Protein AF-T0ZJ11-F1 (afdb_monomer)

Mean predicted aligned error: 4.14 Å

Radius of gyration: 16.87 Å; Cα contacts (8 Å, |Δi|>4): 390; chains: 1; bounding box: 46×28×50 Å

pLDDT: mean 92.62, std 7.95, range [49.75, 98.81]

Sequence (182 aa):
GAGNIALLRAVPGVVAASFGDVPFEGVSQYPLFSDPGMHTRIADPYVFMGTQGYVQTLGIRVIAGHAPHPDEIPDESTIGPTTILPALMTQALAERLYPHETALGRVLYSGGEGGFSMRIIGIVDHLRGAITGRGSDDDSILIQYRVGAQNLGGLFLIRSQPGQLQRVLPLAAKALQKANPG

Foldseek 3Di:
DVVLQVLLCPFPQFPGKKDWDDAAPDQAWFFKAQDPVRPDGDDTAREIEIEPRVCVLVVWAWPDFDDDDPVLAAAPVPDDAPDAFEKEWEPLQQCSRCVPDGLAQGWMWTDDDSIHIYGHRTYTHFDANHDPPDSSRGGYMYTYHHYDPDDDDDDMTTDGHPPCCVVRVVSSVVSSCVVDPD

Organism: NCBI:txid410659

Nearest PDB structures (foldseek):
  3ftj-assembly1_A  TM=6.946E-01  e=2.388E-07  Aggregatibacter actinomycetemcomitans
  7tcg-assembly1_A  TM=3.461E-01  e=1.295E-03  Bacillus subtilis subsp. subtilis str. 168
  3exu-assembly1_A  TM=1.929E-01  e=9.608E+00  Bacillus subtilis
  2dcz-assembly1_A  TM=1.450E-01  e=6.593E+00  Bacillus subtilis

Solvent-accessible surface area (backbone atoms only — not comparable to full-atom values): 9915 Å² total; per-residue (Å²): 44,39,58,57,34,53,54,42,38,68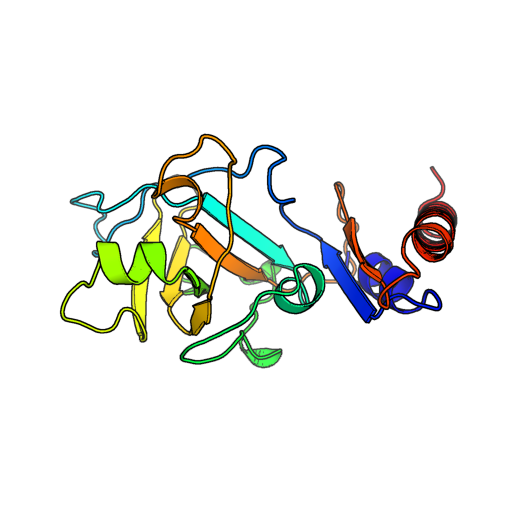,34,81,53,37,77,26,24,19,40,46,68,50,78,62,72,74,53,52,64,44,55,29,16,76,44,94,81,56,84,56,77,75,47,65,32,24,53,40,51,23,23,59,52,31,56,64,27,72,62,56,50,70,77,41,78,46,76,83,50,80,87,61,38,48,45,57,93,68,64,48,76,85,39,67,40,52,24,34,32,13,43,64,38,36,46,72,77,27,78,89,54,77,50,66,72,42,60,36,30,34,73,65,95,87,31,45,32,30,31,25,47,16,32,24,65,70,49,50,38,51,88,82,85,52,80,69,25,30,22,23,35,43,37,54,30,29,62,56,78,56,84,65,88,81,61,72,48,70,21,51,44,90,93,36,49,86,69,31,51,62,52,38,52,51,52,53,45,71,77,54,67,127

Secondary structure (DSSP, 8-state):
-HHHHHHHHTSTTEEEEEEB--TTS-PPB--EESSTT--SEEE--EEEEEETTHHHHHT--EEEE-PPPTTTS-BGGG--TT-EEEEEEEHHHHHHH-TTS--TT-EEEE-STT-EEEEEEEEES---S--SS-GGGG-EEEEEEB--SS---S-EEEEESTT-HHHHHHHHHHHHHHHS--

Structure (mmCIF, N/CA/C/O backbone):
data_AF-T0ZJ11-F1
#
_entry.id   AF-T0ZJ11-F1
#
loop_
_atom_site.group_PDB
_atom_site.id
_atom_site.type_symbol
_atom_site.label_atom_id
_atom_site.label_alt_id
_atom_site.label_comp_id
_atom_site.label_asym_id
_atom_site.label_entity_id
_atom_site.label_seq_id
_atom_site.pdbx_PDB_ins_code
_atom_site.Cartn_x
_atom_site.Cartn_y
_atom_site.Cartn_z
_atom_site.occupancy
_atom_site.B_iso_or_equiv
_atom_site.auth_seq_id
_atom_site.auth_comp_id
_atom_site.auth_asym_id
_atom_site.auth_atom_id
_atom_site.pdbx_PDB_model_num
ATOM 1 N N . GLY A 1 1 ? 0.914 3.243 17.697 1.00 79.25 1 GLY A N 1
ATOM 2 C CA . GLY A 1 1 ? 1.333 2.249 16.693 1.00 79.25 1 GLY A CA 1
ATOM 3 C C . GLY A 1 1 ? 0.405 1.074 16.688 1.00 79.25 1 GLY A C 1
ATOM 4 O O . GLY A 1 1 ? -0.804 1.287 16.645 1.00 79.25 1 GLY A O 1
ATOM 5 N N . ALA A 1 2 ? 0.945 -0.143 16.779 1.00 84.12 2 ALA A N 1
ATOM 6 C CA . ALA A 1 2 ? 0.175 -1.388 16.745 1.00 84.12 2 ALA A CA 1
ATOM 7 C C . ALA A 1 2 ? -0.954 -1.428 17.783 1.00 84.12 2 ALA A C 1
ATOM 9 O O . ALA A 1 2 ? -2.034 -1.918 17.469 1.00 84.12 2 ALA A O 1
ATOM 10 N N . GLY A 1 3 ? -0.747 -0.845 18.972 1.00 88.88 3 GLY A N 1
ATOM 11 C CA . GLY A 1 3 ? -1.784 -0.726 20.003 1.00 88.88 3 GLY A CA 1
ATOM 12 C C . GLY A 1 3 ? -3.022 0.050 19.535 1.00 88.88 3 GLY A C 1
ATOM 13 O O . GLY A 1 3 ? -4.136 -0.447 19.663 1.00 88.88 3 GLY A O 1
ATOM 14 N N . ASN A 1 4 ? -2.838 1.217 18.904 1.00 91.25 4 ASN A N 1
ATOM 15 C CA . ASN A 1 4 ? -3.943 2.015 18.350 1.00 91.25 4 ASN A CA 1
ATOM 16 C C . ASN A 1 4 ? -4.644 1.291 17.191 1.00 91.25 4 ASN A C 1
ATOM 18 O O . ASN A 1 4 ? -5.868 1.318 17.102 1.00 91.25 4 ASN A O 1
ATOM 22 N N . ILE A 1 5 ? -3.893 0.589 16.336 1.00 93.81 5 ILE A N 1
ATOM 23 C CA . ILE A 1 5 ? -4.473 -0.221 15.253 1.00 93.81 5 ILE A CA 1
ATOM 24 C C . ILE A 1 5 ? -5.332 -1.354 15.831 1.00 93.81 5 ILE A C 1
ATOM 26 O O . ILE A 1 5 ? -6.462 -1.555 15.388 1.00 93.81 5 ILE A O 1
ATOM 30 N N . ALA A 1 6 ? -4.823 -2.079 16.829 1.00 93.19 6 ALA A N 1
ATOM 31 C CA . ALA A 1 6 ? -5.554 -3.155 17.492 1.00 93.19 6 ALA A CA 1
ATOM 32 C C . ALA A 1 6 ? -6.811 -2.632 18.204 1.00 93.19 6 ALA A C 1
ATOM 34 O O . ALA A 1 6 ? -7.886 -3.214 18.069 1.00 93.19 6 ALA A O 1
ATOM 35 N N . LEU A 1 7 ? -6.696 -1.494 18.891 1.00 94.19 7 LEU A N 1
ATOM 36 C CA . LEU A 1 7 ? -7.811 -0.818 19.545 1.00 94.19 7 LEU A CA 1
ATOM 37 C C . LEU A 1 7 ? -8.915 -0.444 18.552 1.00 94.19 7 LEU A C 1
ATOM 39 O O . LEU A 1 7 ? -10.083 -0.726 18.803 1.00 94.19 7 LEU A O 1
ATOM 43 N N . LEU A 1 8 ? -8.553 0.158 17.418 1.00 95.31 8 LEU A N 1
ATOM 44 C CA . LEU A 1 8 ? -9.503 0.515 16.365 1.00 95.31 8 LEU A CA 1
ATOM 45 C C . LEU A 1 8 ? -10.209 -0.715 15.797 1.00 95.31 8 LEU A C 1
ATOM 47 O O . LEU A 1 8 ? -11.423 -0.689 15.614 1.00 95.31 8 LEU A O 1
ATOM 51 N N . ARG A 1 9 ? -9.476 -1.809 15.561 1.00 95.62 9 ARG A N 1
ATOM 52 C CA . ARG A 1 9 ? -10.063 -3.074 15.089 1.00 95.62 9 ARG A CA 1
ATOM 53 C C . ARG A 1 9 ? -11.044 -3.685 16.089 1.00 95.62 9 ARG A C 1
ATOM 55 O O . ARG A 1 9 ? -11.965 -4.371 15.666 1.00 95.62 9 ARG A O 1
ATOM 62 N N . ALA A 1 10 ? -10.873 -3.433 17.386 1.00 96.50 10 ALA A N 1
ATOM 63 C CA . ALA A 1 10 ? -11.778 -3.925 18.423 1.00 96.50 10 ALA A CA 1
ATOM 64 C C . ALA A 1 10 ? -13.111 -3.150 18.501 1.00 96.50 10 ALA A C 1
ATOM 66 O O . ALA A 1 10 ? -14.021 -3.563 19.221 1.00 96.50 10 ALA A O 1
ATOM 67 N N . VAL A 1 11 ? -13.258 -2.030 17.783 1.00 97.25 11 VAL A N 1
ATOM 68 C CA . VAL A 1 11 ? -14.490 -1.228 17.791 1.00 97.25 11 VAL A CA 1
ATOM 69 C C . VAL A 1 11 ? -15.605 -1.957 17.022 1.00 97.25 11 VAL A C 1
ATOM 71 O O . VAL A 1 11 ? -15.424 -2.283 15.846 1.00 97.25 11 VAL A O 1
ATOM 74 N N . PRO A 1 12 ? -16.799 -2.168 17.617 1.00 96.94 12 PRO A N 1
ATOM 75 C CA . PRO A 1 12 ? -17.887 -2.891 16.962 1.00 96.94 12 PRO A CA 1
ATOM 76 C C . PRO A 1 12 ? -18.321 -2.270 15.630 1.00 96.94 12 PRO A C 1
ATOM 78 O O . PRO A 1 12 ? -18.869 -1.164 15.587 1.00 96.94 12 PRO A O 1
ATOM 81 N N . GLY A 1 13 ? -18.152 -3.029 14.548 1.00 96.44 13 GLY A N 1
ATOM 82 C CA . GLY A 1 13 ? -18.474 -2.614 13.182 1.00 96.44 13 GLY A CA 1
ATOM 83 C C . GLY A 1 13 ? -17.265 -2.153 12.366 1.00 96.44 13 GLY A C 1
ATOM 84 O O . GLY A 1 13 ? -17.434 -1.896 11.177 1.00 96.44 13 GLY A O 1
ATOM 85 N N . VAL A 1 14 ? -16.063 -2.085 12.951 1.00 97.81 14 VAL A N 1
ATOM 86 C CA . VAL A 1 14 ? -14.802 -2.003 12.197 1.00 97.81 14 VAL A CA 1
ATOM 87 C C . VAL A 1 14 ? -14.439 -3.399 11.690 1.00 97.81 14 VAL A C 1
ATOM 89 O O . VAL A 1 14 ? -14.455 -4.361 12.450 1.00 97.81 14 VAL A O 1
ATOM 92 N N . VAL A 1 15 ? -14.118 -3.516 10.401 1.00 97.31 15 VAL A N 1
ATOM 93 C CA . VAL A 1 15 ? -13.649 -4.773 9.785 1.00 97.31 15 VAL A CA 1
ATOM 94 C C . VAL A 1 15 ? -12.145 -4.774 9.528 1.00 97.31 15 VAL A C 1
ATOM 96 O O . VAL A 1 15 ? -11.537 -5.837 9.474 1.00 97.31 15 VAL A O 1
ATOM 99 N N . ALA A 1 16 ? -11.539 -3.596 9.375 1.00 97.31 16 ALA A N 1
ATOM 100 C CA . ALA A 1 16 ? -10.099 -3.437 9.229 1.00 97.31 16 ALA A CA 1
ATOM 101 C C . ALA A 1 16 ? -9.672 -2.047 9.705 1.00 97.31 16 ALA A C 1
ATOM 103 O O . ALA A 1 16 ? -10.444 -1.091 9.622 1.00 97.31 16 ALA A O 1
ATOM 104 N N . ALA A 1 17 ? -8.440 -1.943 10.193 1.00 96.75 17 ALA A N 1
ATOM 105 C CA . ALA A 1 17 ? -7.817 -0.666 10.509 1.00 96.75 17 ALA A CA 1
ATOM 106 C C . ALA A 1 17 ? -6.317 -0.730 10.242 1.00 96.75 17 ALA A C 1
ATOM 108 O O . ALA A 1 17 ? -5.703 -1.799 10.362 1.00 96.75 17 ALA A O 1
ATOM 109 N N . SER A 1 18 ? -5.743 0.419 9.915 1.00 95.94 18 SER A N 1
ATOM 110 C CA . SER A 1 18 ? -4.327 0.600 9.603 1.00 95.94 18 SER A CA 1
ATOM 111 C C . SER A 1 18 ? -3.925 2.060 9.803 1.00 95.94 18 SER A C 1
ATOM 113 O O . SER A 1 18 ? -4.756 2.928 10.051 1.00 95.94 18 SER A O 1
ATOM 115 N N . PHE A 1 19 ? -2.637 2.323 9.674 1.00 94.50 19 PHE A N 1
ATOM 116 C CA . PHE A 1 19 ? -2.040 3.651 9.589 1.00 94.50 19 PHE A CA 1
ATOM 117 C C . PHE A 1 19 ? -1.367 3.760 8.218 1.00 94.50 19 PHE A C 1
ATOM 119 O O . PHE A 1 19 ? -0.877 2.741 7.736 1.00 94.50 19 PHE A O 1
ATOM 126 N N . GLY A 1 20 ? -1.357 4.926 7.584 1.00 93.12 20 GLY A N 1
ATOM 127 C CA . GLY A 1 20 ? -0.711 5.102 6.282 1.00 93.12 20 GLY A CA 1
ATOM 128 C C . GLY A 1 20 ? -1.279 6.266 5.491 1.00 93.12 20 GLY A C 1
ATOM 129 O O . GLY A 1 20 ? -2.100 7.029 6.003 1.00 93.12 20 GLY A O 1
ATOM 130 N N . ASP A 1 21 ? -0.860 6.360 4.235 1.00 93.75 21 ASP A N 1
ATOM 131 C CA . ASP A 1 21 ? -1.321 7.401 3.325 1.00 93.75 21 ASP A CA 1
ATOM 132 C C . ASP A 1 21 ? -2.840 7.331 3.114 1.00 93.75 21 ASP A C 1
ATOM 134 O O . ASP A 1 21 ? -3.463 6.262 3.149 1.00 93.75 21 ASP A O 1
ATOM 138 N N . VAL A 1 22 ? -3.470 8.481 2.896 1.00 92.44 22 VAL A N 1
ATOM 139 C CA . VAL A 1 22 ? -4.906 8.560 2.617 1.00 92.44 22 VAL A CA 1
ATOM 140 C C . VAL A 1 22 ? -5.083 8.922 1.142 1.00 92.44 22 VAL A C 1
ATOM 142 O O . VAL A 1 22 ? -4.520 9.925 0.698 1.00 92.44 22 VAL A O 1
ATOM 145 N N . PRO A 1 23 ? -5.841 8.132 0.354 1.00 91.69 23 PRO A N 1
ATOM 146 C CA . PRO A 1 23 ? -6.132 8.486 -1.030 1.00 91.69 23 PRO A CA 1
ATOM 147 C C . PRO A 1 23 ? -6.664 9.916 -1.144 1.00 91.69 23 PRO A C 1
ATOM 149 O O . PRO A 1 23 ? -7.552 10.306 -0.388 1.00 91.69 23 PRO A O 1
ATOM 152 N N . PHE A 1 24 ? -6.126 10.667 -2.108 1.00 91.31 24 PHE A N 1
ATOM 153 C CA . PHE A 1 24 ? -6.487 12.058 -2.414 1.00 91.31 24 PHE A CA 1
ATOM 154 C C . PHE A 1 24 ? -6.061 13.123 -1.386 1.00 91.31 24 PHE A C 1
ATOM 156 O O . PHE A 1 24 ? -6.280 14.304 -1.634 1.00 91.31 24 PHE A O 1
ATOM 163 N N . GLU A 1 25 ? -5.378 12.751 -0.300 1.00 89.12 25 GLU A N 1
ATOM 164 C CA . GLU A 1 25 ? -4.822 13.674 0.710 1.00 89.12 25 GLU A CA 1
ATOM 165 C C . GLU A 1 25 ? -3.323 13.945 0.465 1.00 89.12 25 GLU A C 1
ATOM 167 O O . GLU A 1 25 ? -2.503 13.926 1.379 1.00 89.12 25 GLU A O 1
ATOM 172 N N . GLY A 1 26 ? -2.939 14.166 -0.798 1.00 83.50 26 GLY A N 1
ATOM 173 C CA . GLY A 1 26 ? -1.568 14.560 -1.151 1.00 83.50 26 GLY A CA 1
ATOM 174 C C . GLY A 1 26 ? -0.529 13.434 -1.117 1.00 83.50 26 GLY A C 1
ATOM 175 O O . GLY A 1 26 ? 0.602 13.666 -0.699 1.00 83.50 26 GLY A O 1
ATOM 176 N N . VAL A 1 27 ? -0.892 12.228 -1.572 1.00 90.12 27 VAL A N 1
ATOM 177 C CA . VAL A 1 27 ? 0.045 11.098 -1.721 1.00 90.12 27 VAL A CA 1
ATOM 178 C C . VAL A 1 27 ? 1.211 11.485 -2.634 1.00 90.12 27 VAL A C 1
ATOM 180 O O . VAL A 1 27 ? 1.008 12.018 -3.727 1.00 90.12 27 VAL A O 1
ATOM 183 N N . SER A 1 28 ? 2.434 11.200 -2.191 1.00 90.56 28 SER A N 1
ATOM 184 C CA . SER A 1 28 ? 3.653 11.551 -2.918 1.00 90.56 28 SER A CA 1
ATOM 185 C C . SER A 1 28 ? 3.879 10.657 -4.136 1.00 90.56 28 SER A C 1
ATOM 187 O O . SER A 1 28 ? 3.652 9.445 -4.102 1.00 90.56 28 SER A O 1
ATOM 189 N N . GLN A 1 29 ? 4.389 11.261 -5.208 1.00 93.06 29 GLN A N 1
ATOM 190 C CA . GLN A 1 29 ? 4.929 10.533 -6.352 1.00 93.06 29 GLN A CA 1
ATOM 191 C C . GLN A 1 29 ? 6.431 10.332 -6.175 1.00 93.06 29 GLN A C 1
ATOM 193 O O . GLN A 1 29 ? 7.126 11.239 -5.713 1.00 93.06 29 GLN A O 1
ATOM 198 N N . TYR A 1 30 ? 6.933 9.170 -6.585 1.00 92.25 30 TYR A N 1
ATOM 199 C CA . TYR A 1 30 ? 8.358 8.859 -6.510 1.00 92.25 30 TYR A CA 1
ATOM 200 C C . TYR A 1 30 ? 8.908 8.400 -7.862 1.00 92.25 30 TYR A C 1
ATOM 202 O O . TYR A 1 30 ? 8.223 7.654 -8.562 1.00 92.25 30 TYR A O 1
ATOM 210 N N . PRO A 1 31 ? 10.145 8.792 -8.227 1.00 93.81 31 PRO A N 1
ATOM 211 C CA . PRO A 1 31 ? 10.792 8.296 -9.434 1.00 93.81 31 PRO A CA 1
ATOM 212 C C . PRO A 1 31 ? 10.991 6.783 -9.353 1.00 93.81 31 PRO A C 1
ATOM 214 O O . PRO A 1 31 ? 11.618 6.287 -8.420 1.00 93.81 31 PRO A O 1
ATOM 217 N N . LEU A 1 32 ? 10.509 6.063 -10.360 1.00 95.19 32 LEU A N 1
ATOM 218 C CA . LEU A 1 32 ? 10.661 4.617 -10.475 1.00 95.19 32 LEU A CA 1
ATOM 219 C C . LEU A 1 32 ? 11.738 4.270 -11.505 1.00 95.19 32 LEU A C 1
ATOM 221 O O . LEU A 1 32 ? 11.810 4.898 -12.563 1.00 95.19 32 LEU A O 1
ATOM 225 N N . PHE A 1 33 ? 12.526 3.237 -11.224 1.00 95.88 33 PHE A N 1
ATOM 226 C CA . PHE A 1 33 ? 13.608 2.733 -12.070 1.00 95.88 33 PHE A CA 1
ATOM 227 C C . PHE A 1 33 ? 13.537 1.206 -12.180 1.00 95.88 33 PHE A C 1
ATOM 229 O O . PHE A 1 33 ? 13.113 0.525 -11.244 1.00 95.88 33 PHE A O 1
ATOM 236 N N . SER A 1 34 ? 13.974 0.666 -13.321 1.00 94.88 34 SER A N 1
ATOM 237 C CA . SER A 1 34 ? 14.062 -0.788 -13.558 1.00 94.88 34 SER A CA 1
ATOM 238 C C . SER A 1 34 ? 15.433 -1.377 -13.223 1.00 94.88 34 SER A C 1
ATOM 240 O O . SER A 1 34 ? 15.594 -2.596 -13.204 1.00 94.88 34 SER A O 1
ATOM 242 N N . ASP A 1 35 ? 16.416 -0.521 -12.948 1.00 92.56 35 ASP A N 1
ATOM 243 C CA . ASP A 1 35 ? 17.792 -0.906 -12.686 1.00 92.56 35 ASP A CA 1
ATOM 244 C C . ASP A 1 35 ? 18.281 -0.319 -11.346 1.00 92.56 35 ASP A C 1
ATOM 246 O O . ASP A 1 35 ? 17.897 0.798 -10.984 1.00 92.56 35 ASP A O 1
ATOM 250 N N . PRO A 1 36 ? 19.138 -1.042 -10.602 1.00 89.81 36 PRO A N 1
ATOM 251 C CA . PRO A 1 36 ? 19.608 -0.604 -9.287 1.00 89.81 36 PRO A CA 1
ATOM 252 C C . PRO A 1 36 ? 20.529 0.619 -9.347 1.00 89.81 36 PRO A C 1
ATOM 254 O O . PRO A 1 36 ? 20.692 1.302 -8.3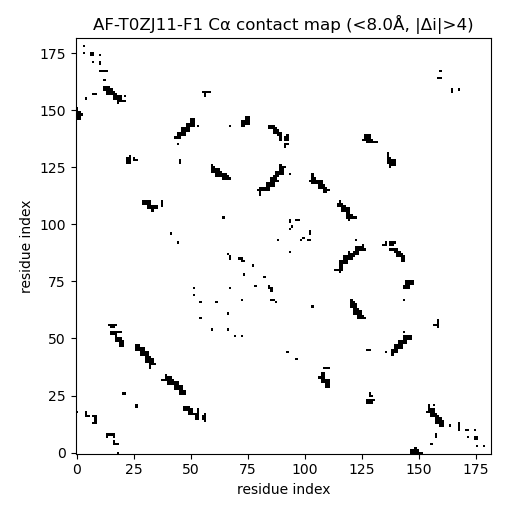40 1.00 89.81 36 PRO A O 1
ATOM 257 N N . GLY A 1 37 ? 21.142 0.895 -10.502 1.00 89.00 37 GLY A N 1
ATOM 258 C CA . GLY A 1 37 ? 21.935 2.104 -10.718 1.00 89.00 37 GLY A CA 1
ATOM 259 C C . GLY A 1 37 ? 21.079 3.346 -10.970 1.00 89.00 37 GLY A C 1
ATOM 260 O O . GLY A 1 37 ? 21.622 4.445 -11.023 1.00 89.00 37 GLY A O 1
ATOM 261 N N . MET A 1 38 ? 19.755 3.178 -11.090 1.00 90.88 38 MET A N 1
ATOM 262 C CA . MET A 1 38 ? 18.777 4.241 -11.301 1.00 90.88 38 MET A CA 1
ATOM 263 C C . MET A 1 38 ? 19.132 5.131 -12.499 1.00 90.88 38 MET A C 1
ATOM 265 O O . MET A 1 38 ? 19.001 6.355 -12.453 1.00 90.88 38 MET A O 1
ATOM 269 N N . HIS A 1 39 ? 19.600 4.519 -13.589 1.00 89.38 39 HIS A N 1
ATOM 270 C CA . HIS A 1 39 ? 20.134 5.257 -14.734 1.00 89.38 39 HIS A CA 1
ATOM 271 C C . HIS A 1 39 ? 19.037 5.972 -15.523 1.00 89.38 39 HIS A C 1
ATOM 273 O O . HIS A 1 39 ? 19.252 7.060 -16.054 1.00 89.38 39 HIS A O 1
ATOM 279 N N . THR A 1 40 ? 17.864 5.349 -15.663 1.00 92.38 40 THR A N 1
ATOM 280 C CA . THR A 1 40 ? 16.750 5.901 -16.446 1.00 92.38 40 THR A CA 1
ATOM 281 C C . THR A 1 40 ? 15.436 5.748 -15.698 1.00 92.38 40 THR A C 1
ATOM 283 O O . THR A 1 40 ? 14.975 4.638 -15.433 1.00 92.38 40 THR A O 1
ATOM 286 N N . ARG A 1 41 ? 14.821 6.890 -15.373 1.00 94.75 41 ARG A N 1
ATOM 287 C CA . ARG A 1 41 ? 13.486 6.959 -14.771 1.00 94.75 41 ARG A CA 1
ATOM 288 C C . ARG A 1 41 ? 12.457 6.402 -15.755 1.00 94.75 41 ARG A C 1
ATOM 290 O O . ARG A 1 41 ? 12.408 6.852 -16.898 1.00 94.75 41 ARG A O 1
ATOM 297 N N . ILE A 1 42 ? 11.630 5.460 -15.306 1.00 95.62 42 ILE A N 1
ATOM 298 C CA . ILE A 1 42 ? 10.602 4.803 -16.130 1.00 95.62 42 ILE A CA 1
ATOM 299 C C . ILE A 1 42 ? 9.181 5.301 -15.831 1.00 95.62 42 ILE A C 1
ATOM 301 O O . ILE A 1 42 ? 8.317 5.224 -16.700 1.00 95.62 42 ILE A O 1
ATOM 305 N N . ALA A 1 43 ? 8.923 5.815 -14.623 1.00 95.69 43 ALA A N 1
ATOM 306 C CA . ALA A 1 43 ? 7.620 6.350 -14.224 1.00 95.69 43 ALA A CA 1
ATOM 307 C C . ALA A 1 43 ? 7.705 7.211 -12.955 1.00 95.69 43 ALA A C 1
ATOM 309 O O . ALA A 1 43 ? 8.739 7.252 -12.289 1.00 95.69 43 ALA A O 1
ATOM 310 N N . ASP A 1 44 ? 6.571 7.839 -12.631 1.00 95.12 44 ASP A N 1
ATOM 311 C CA . ASP A 1 44 ? 6.318 8.621 -11.419 1.00 95.12 44 ASP A CA 1
ATOM 312 C C . ASP A 1 44 ? 5.019 8.206 -10.733 1.00 95.12 44 ASP A C 1
ATOM 314 O O . ASP A 1 44 ? 4.061 8.984 -10.686 1.00 95.12 44 ASP A O 1
ATOM 318 N N . PRO A 1 45 ? 4.920 6.955 -10.260 1.00 96.12 45 PRO A N 1
ATOM 319 C CA . PRO A 1 45 ? 3.712 6.504 -9.601 1.00 96.12 45 PRO A CA 1
ATOM 320 C C . PRO A 1 45 ? 3.518 7.193 -8.253 1.00 96.12 45 PRO A C 1
ATOM 322 O O . PRO A 1 45 ? 4.481 7.539 -7.564 1.00 96.12 45 PRO A O 1
ATOM 325 N N . TYR A 1 46 ? 2.260 7.303 -7.844 1.00 96.69 46 TYR A N 1
ATOM 326 C CA . TYR A 1 46 ? 1.914 7.522 -6.447 1.00 96.69 46 TYR A CA 1
ATOM 327 C C . TYR A 1 46 ? 2.349 6.305 -5.633 1.00 96.69 46 TYR A C 1
ATOM 329 O O . TYR A 1 46 ? 2.020 5.170 -5.984 1.00 96.69 46 TYR A O 1
ATOM 337 N N . VAL A 1 47 ? 3.082 6.518 -4.545 1.00 95.50 47 VAL A N 1
ATOM 338 C CA . VAL A 1 47 ? 3.470 5.422 -3.652 1.00 95.50 47 VAL A CA 1
ATOM 339 C C . VAL A 1 47 ? 2.691 5.544 -2.359 1.00 95.50 47 VAL A C 1
ATOM 341 O O . VAL A 1 47 ? 2.860 6.497 -1.610 1.00 95.50 47 VAL A O 1
ATOM 344 N N . PHE A 1 48 ? 1.843 4.553 -2.117 1.00 96.00 48 PHE A N 1
ATOM 345 C CA . PHE A 1 48 ? 1.054 4.410 -0.909 1.00 96.00 48 PHE A CA 1
ATOM 346 C C . PHE A 1 48 ? 1.795 3.517 0.074 1.00 96.00 48 PHE A C 1
ATOM 348 O O . PHE A 1 48 ? 1.985 2.323 -0.170 1.00 96.00 48 PHE A O 1
ATOM 355 N N . MET A 1 49 ? 2.170 4.078 1.212 1.00 94.38 49 MET A N 1
ATOM 356 C CA . MET A 1 49 ? 2.777 3.355 2.314 1.00 94.38 49 MET A CA 1
ATOM 357 C C . MET A 1 49 ? 1.775 3.242 3.455 1.00 94.38 49 MET A C 1
ATOM 359 O O . MET A 1 49 ? 1.173 4.217 3.905 1.00 94.38 49 MET A O 1
ATOM 363 N N . GLY A 1 50 ? 1.597 2.027 3.960 1.00 94.75 50 GLY A N 1
ATOM 364 C CA . GLY A 1 50 ? 0.754 1.815 5.125 1.00 94.75 50 GLY A CA 1
ATOM 365 C C . GLY A 1 50 ? 1.131 0.586 5.922 1.00 94.75 50 GLY A C 1
ATOM 366 O O . GLY A 1 50 ? 1.986 -0.210 5.549 1.00 94.75 50 GLY A O 1
ATOM 367 N N . THR A 1 51 ? 0.496 0.432 7.071 1.00 95.25 51 THR A N 1
ATOM 368 C CA . THR A 1 51 ? 0.862 -0.607 8.023 1.00 95.25 51 THR A CA 1
ATOM 369 C C . THR A 1 51 ? 0.185 -1.945 7.722 1.00 95.25 51 THR A C 1
ATOM 371 O O . THR A 1 51 ? -0.547 -2.118 6.740 1.00 95.25 51 THR A O 1
ATOM 374 N N . GLN A 1 52 ? 0.396 -2.942 8.579 1.00 92.75 52 GLN A N 1
ATOM 375 C CA . GLN A 1 52 ? -0.312 -4.214 8.502 1.00 92.75 52 GLN A CA 1
ATOM 376 C C . GLN A 1 52 ? -1.839 -4.016 8.393 1.00 92.75 52 GLN A C 1
ATOM 378 O O . GLN A 1 52 ? -2.450 -3.289 9.174 1.00 92.75 52 GLN A O 1
ATOM 383 N N . GLY A 1 53 ? -2.476 -4.707 7.443 1.00 94.38 53 GLY A N 1
ATOM 384 C CA . GLY A 1 53 ? -3.915 -4.610 7.151 1.00 94.38 53 GLY A CA 1
ATOM 385 C C . GLY A 1 53 ? -4.343 -3.462 6.226 1.00 94.38 53 GLY A C 1
ATOM 386 O O . GLY A 1 53 ? -5.531 -3.350 5.942 1.00 94.38 53 GLY A O 1
ATOM 387 N N . TYR A 1 54 ? -3.419 -2.642 5.721 1.00 97.44 54 TYR A N 1
ATOM 388 C CA . TYR A 1 54 ? -3.733 -1.479 4.882 1.00 97.44 54 TYR A CA 1
ATOM 389 C C . TYR A 1 54 ? -4.477 -1.817 3.581 1.00 97.44 54 TYR A C 1
ATOM 391 O O . TYR A 1 54 ? -5.476 -1.169 3.274 1.00 97.44 54 TYR A O 1
ATOM 399 N N . VAL A 1 55 ? -4.095 -2.897 2.888 1.00 97.56 55 VAL A N 1
ATOM 400 C CA . VAL A 1 55 ? -4.821 -3.428 1.711 1.00 97.56 55 VAL A CA 1
ATOM 401 C C . VAL A 1 55 ? -6.299 -3.677 2.029 1.00 97.56 55 VAL A C 1
ATOM 403 O O . VAL A 1 55 ? -7.183 -3.241 1.291 1.00 97.56 55 VAL A O 1
ATOM 406 N N . GLN A 1 56 ? -6.590 -4.312 3.168 1.00 97.06 56 GLN A N 1
ATOM 407 C CA . GLN A 1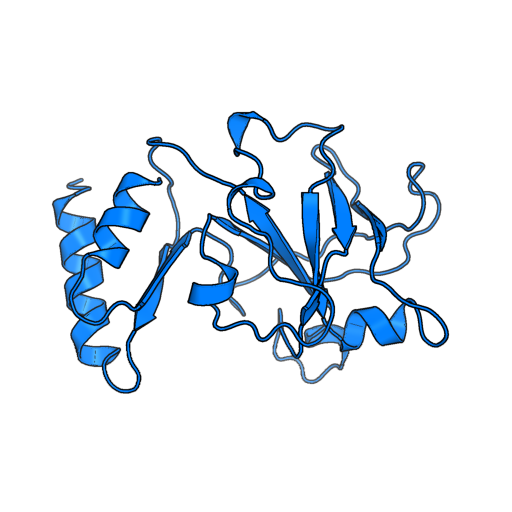 56 ? -7.961 -4.584 3.604 1.00 97.06 56 GLN A CA 1
ATOM 408 C C . GLN A 1 56 ? -8.686 -3.302 4.034 1.00 97.06 56 GLN A C 1
ATOM 410 O O . GLN A 1 56 ? -9.863 -3.125 3.722 1.00 97.06 56 GLN A O 1
ATOM 415 N N . THR A 1 57 ? -8.000 -2.383 4.717 1.00 97.31 57 THR A N 1
ATOM 416 C CA . THR A 1 57 ? -8.577 -1.096 5.125 1.00 97.31 57 THR A CA 1
ATOM 417 C C . THR A 1 57 ? -8.977 -0.256 3.915 1.00 97.31 57 THR A C 1
ATOM 419 O O . THR A 1 57 ? -10.093 0.259 3.878 1.00 97.31 57 THR A O 1
ATOM 422 N N . LEU A 1 58 ? -8.144 -0.194 2.877 1.00 96.75 58 LEU A N 1
ATOM 423 C CA . LEU A 1 58 ? -8.452 0.497 1.622 1.00 96.75 58 LEU A CA 1
ATOM 424 C C . LEU A 1 58 ? -9.393 -0.292 0.699 1.00 96.75 58 LEU A C 1
ATOM 426 O O . LEU A 1 58 ? -10.022 0.297 -0.175 1.00 96.75 58 LEU A O 1
ATOM 430 N N . GLY A 1 59 ? -9.621 -1.582 0.968 1.00 96.31 59 GLY A N 1
ATOM 431 C CA . GLY A 1 59 ? -10.543 -2.410 0.180 1.00 96.31 59 GLY A CA 1
ATOM 432 C C . GLY A 1 59 ? -9.991 -2.702 -1.207 1.00 96.31 59 GLY A C 1
ATOM 433 O O . GLY A 1 59 ? -10.746 -2.784 -2.171 1.00 96.31 59 GLY A O 1
ATOM 434 N N . ILE A 1 60 ? -8.669 -2.809 -1.287 1.00 97.19 60 ILE A N 1
ATOM 435 C CA . ILE A 1 60 ? -7.938 -3.042 -2.520 1.00 97.19 60 ILE A CA 1
ATOM 436 C C . ILE A 1 60 ? -8.238 -4.451 -3.020 1.00 97.19 60 ILE A C 1
ATOM 438 O O . ILE A 1 60 ? -8.158 -5.431 -2.275 1.00 97.19 60 ILE A O 1
ATOM 442 N N . ARG A 1 61 ? -8.570 -4.544 -4.306 1.00 98.25 61 ARG A N 1
ATOM 443 C CA . ARG A 1 61 ? -8.845 -5.799 -4.997 1.00 98.25 61 ARG A CA 1
ATOM 444 C C . ARG A 1 61 ? -7.607 -6.226 -5.776 1.00 98.25 61 ARG A C 1
ATOM 446 O O . ARG A 1 61 ? -7.251 -5.587 -6.761 1.00 98.25 61 ARG A O 1
ATOM 453 N N . VAL A 1 62 ? -6.966 -7.303 -5.329 1.00 98.50 62 VAL A N 1
ATOM 454 C CA . VAL A 1 62 ? -5.865 -7.951 -6.057 1.00 98.50 62 VAL A CA 1
ATOM 455 C C . VAL A 1 62 ? -6.461 -8.820 -7.165 1.00 98.50 62 VAL A C 1
ATOM 457 O O . VAL A 1 62 ? -7.333 -9.645 -6.897 1.00 98.50 62 VAL A O 1
ATOM 460 N N . ILE A 1 63 ? -6.013 -8.615 -8.400 1.00 98.50 63 ILE A N 1
ATOM 461 C CA . ILE A 1 63 ? -6.520 -9.289 -9.606 1.00 98.50 63 ILE A CA 1
ATOM 462 C C . ILE A 1 63 ? -5.514 -10.282 -10.206 1.00 98.50 63 ILE A C 1
ATOM 464 O O . ILE A 1 63 ? -5.908 -11.158 -10.969 1.00 98.50 63 ILE A O 1
ATOM 468 N N . ALA A 1 64 ? -4.233 -10.179 -9.839 1.00 98.56 64 ALA A N 1
ATOM 469 C CA . ALA A 1 64 ? -3.194 -11.152 -10.170 1.00 98.56 64 ALA A CA 1
ATOM 470 C C . ALA A 1 64 ? -2.124 -11.188 -9.067 1.00 98.56 64 ALA A C 1
ATOM 472 O O . ALA A 1 64 ? -1.898 -10.181 -8.397 1.00 98.56 64 ALA A O 1
ATOM 473 N N . GLY A 1 65 ? -1.452 -12.327 -8.883 1.00 98.38 65 GLY A N 1
ATOM 474 C CA . GLY A 1 65 ? -0.525 -12.525 -7.762 1.00 98.38 65 GLY A CA 1
ATOM 475 C C . GLY A 1 65 ? -1.261 -12.608 -6.420 1.00 98.38 65 GLY A C 1
ATOM 476 O O . GLY A 1 65 ? -2.321 -13.230 -6.341 1.00 98.38 65 GLY A O 1
ATOM 477 N N . HIS A 1 66 ? -0.716 -11.996 -5.367 1.00 98.25 66 HIS A N 1
ATOM 478 C CA . HIS A 1 66 ? -1.334 -11.985 -4.037 1.00 98.25 66 HIS A CA 1
ATOM 479 C C . HIS A 1 66 ? -1.058 -10.683 -3.269 1.00 98.25 66 HIS A C 1
ATOM 481 O O . HIS A 1 66 ? -0.123 -9.944 -3.568 1.00 98.25 66 HIS A O 1
ATOM 487 N N . ALA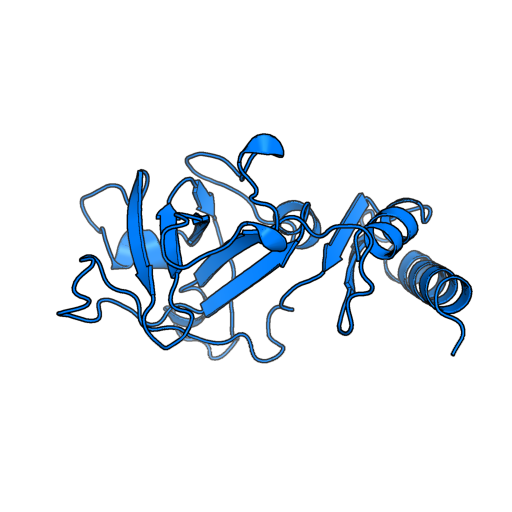 A 1 67 ? -1.890 -10.400 -2.262 1.00 96.81 67 ALA A N 1
ATOM 488 C CA . ALA A 1 67 ? -1.573 -9.392 -1.250 1.00 96.81 67 ALA A CA 1
ATOM 489 C C . ALA A 1 67 ? -0.400 -9.878 -0.372 1.00 96.81 67 ALA A C 1
ATOM 491 O O . ALA A 1 67 ? -0.238 -11.094 -0.235 1.00 96.81 67 ALA A O 1
ATOM 492 N N . PRO A 1 68 ? 0.382 -8.979 0.259 1.00 95.81 68 PRO A N 1
ATOM 493 C CA . PRO A 1 68 ? 1.423 -9.395 1.193 1.00 95.81 68 PRO A CA 1
ATOM 494 C C . PRO A 1 68 ? 0.836 -10.249 2.323 1.00 95.81 68 PRO A C 1
ATOM 496 O O . PRO A 1 68 ? -0.082 -9.810 3.029 1.00 95.81 68 PRO A O 1
ATOM 499 N N . HIS A 1 69 ? 1.365 -11.456 2.511 1.00 95.25 69 HIS A N 1
ATOM 500 C CA . HIS A 1 69 ? 1.051 -12.262 3.683 1.00 95.25 69 HIS A CA 1
ATOM 501 C C . HIS A 1 69 ? 1.655 -11.624 4.937 1.00 95.25 69 HIS A C 1
ATOM 503 O O . HIS A 1 69 ? 2.617 -10.855 4.844 1.00 95.25 69 HIS A O 1
ATOM 509 N N . PRO A 1 70 ? 1.112 -11.915 6.134 1.00 92.12 70 PRO A N 1
ATOM 510 C CA . PRO A 1 70 ? 1.616 -11.328 7.361 1.00 92.12 70 PRO A CA 1
ATOM 511 C C . PRO A 1 70 ? 3.119 -11.487 7.550 1.00 92.12 70 PRO A C 1
ATOM 513 O O . PRO A 1 70 ? 3.709 -10.544 8.037 1.00 92.12 70 PRO A O 1
ATOM 516 N N . ASP A 1 71 ? 3.731 -12.604 7.171 1.00 93.62 71 ASP A N 1
ATOM 517 C CA . ASP A 1 71 ? 5.169 -12.893 7.269 1.00 93.62 71 ASP A CA 1
ATOM 518 C C . ASP A 1 71 ? 6.031 -12.184 6.211 1.00 93.62 71 ASP A C 1
ATOM 520 O O . ASP A 1 71 ? 7.214 -11.951 6.446 1.00 93.62 71 ASP A O 1
ATOM 524 N N . GLU A 1 72 ? 5.443 -11.768 5.089 1.00 95.00 72 GLU A N 1
ATOM 525 C CA . GLU A 1 72 ? 6.137 -11.014 4.036 1.00 95.00 72 GLU A CA 1
ATOM 526 C C . GLU A 1 72 ? 6.257 -9.521 4.360 1.00 95.00 72 GLU A C 1
ATOM 528 O O . GLU A 1 72 ? 7.100 -8.828 3.793 1.00 95.00 72 GLU A O 1
ATOM 533 N N . ILE A 1 73 ? 5.417 -9.009 5.264 1.00 95.31 73 ILE A N 1
ATOM 534 C CA . ILE A 1 73 ? 5.441 -7.604 5.676 1.00 95.31 73 ILE A CA 1
ATOM 535 C C . ILE A 1 73 ? 6.643 -7.390 6.618 1.00 95.31 73 ILE A C 1
ATOM 537 O O . ILE A 1 73 ? 6.655 -7.954 7.716 1.00 95.31 73 ILE A O 1
ATOM 541 N N . PRO A 1 74 ? 7.647 -6.576 6.251 1.00 94.69 74 PRO A N 1
ATOM 542 C CA . PRO A 1 74 ? 8.806 -6.339 7.106 1.00 94.69 74 PRO A CA 1
ATOM 543 C C . PRO A 1 74 ? 8.443 -5.438 8.286 1.00 94.69 74 PRO A C 1
ATOM 545 O O . PRO A 1 74 ? 7.593 -4.555 8.163 1.00 94.69 74 PRO A O 1
ATOM 548 N N . ASP A 1 75 ? 9.111 -5.625 9.423 1.00 94.19 75 ASP A N 1
ATOM 549 C CA . ASP A 1 75 ? 9.015 -4.673 10.531 1.00 94.19 75 ASP A CA 1
ATOM 550 C C . ASP A 1 75 ? 9.673 -3.350 10.142 1.00 94.19 75 ASP A C 1
ATOM 552 O O . ASP A 1 75 ? 10.765 -3.347 9.578 1.00 94.19 75 ASP A O 1
ATOM 556 N N . GLU A 1 76 ? 9.047 -2.228 10.490 1.00 91.94 76 GLU A N 1
ATOM 557 C CA . GLU A 1 76 ? 9.549 -0.870 10.244 1.00 91.94 76 GLU A CA 1
ATOM 558 C C . GLU A 1 76 ? 11.012 -0.715 10.682 1.00 91.94 76 GLU A C 1
ATOM 560 O O . GLU A 1 76 ? 11.836 -0.195 9.939 1.00 91.94 76 GLU A O 1
ATOM 565 N N . SER A 1 77 ? 11.363 -1.261 11.851 1.00 90.44 77 SER A N 1
ATOM 566 C CA . SER A 1 77 ? 12.718 -1.219 12.414 1.00 90.44 77 SER A CA 1
ATOM 567 C C . SER A 1 77 ? 13.755 -2.043 11.644 1.00 90.44 77 SER A C 1
ATOM 569 O O . SER A 1 77 ? 14.942 -1.961 11.945 1.00 90.44 77 SER A O 1
ATOM 571 N N . THR A 1 78 ? 13.316 -2.880 10.703 1.00 89.94 78 THR A N 1
ATOM 572 C CA . THR A 1 78 ? 14.169 -3.743 9.869 1.00 89.94 78 THR A CA 1
ATOM 573 C C . THR A 1 78 ? 14.262 -3.257 8.424 1.00 89.94 78 THR A C 1
ATOM 575 O O . THR A 1 78 ? 15.035 -3.807 7.638 1.00 89.94 78 THR A O 1
ATOM 578 N N . ILE A 1 79 ? 13.482 -2.237 8.051 1.00 90.12 79 ILE A N 1
ATOM 579 C CA . ILE A 1 79 ? 13.556 -1.641 6.720 1.00 90.12 79 ILE A CA 1
ATOM 580 C C . ILE A 1 79 ? 14.840 -0.821 6.643 1.00 90.12 79 ILE A C 1
ATOM 582 O O . ILE A 1 79 ? 15.035 0.139 7.384 1.00 90.12 79 ILE A O 1
ATOM 586 N N . GLY A 1 80 ? 15.718 -1.217 5.729 1.00 86.00 80 GLY A N 1
ATOM 587 C CA . GLY A 1 80 ? 16.954 -0.518 5.432 1.00 86.00 80 GLY A CA 1
ATOM 588 C C . GLY A 1 80 ? 17.213 -0.450 3.928 1.00 86.00 80 GLY A C 1
ATOM 589 O O . GLY A 1 80 ? 16.410 -0.946 3.135 1.00 86.00 80 GLY A O 1
ATOM 590 N N . PRO A 1 81 ? 18.360 0.119 3.520 1.00 82.81 81 PRO A N 1
ATOM 591 C CA . PRO A 1 81 ? 18.672 0.370 2.110 1.00 82.81 81 PRO A CA 1
ATOM 592 C C . PRO A 1 81 ? 18.679 -0.880 1.217 1.00 82.81 81 PRO A C 1
ATOM 594 O O . PRO A 1 81 ? 18.474 -0.787 0.011 1.00 82.81 81 PRO A O 1
ATOM 597 N N . THR A 1 82 ? 18.927 -2.057 1.796 1.00 85.38 82 THR A N 1
ATOM 598 C CA . THR A 1 82 ? 18.987 -3.340 1.079 1.00 85.38 82 THR A CA 1
ATOM 599 C C . THR A 1 82 ? 17.689 -4.143 1.157 1.00 85.38 82 THR A C 1
ATOM 601 O O . THR A 1 82 ? 17.585 -5.201 0.535 1.00 85.38 82 THR A O 1
ATOM 604 N N . THR A 1 83 ? 16.693 -3.672 1.911 1.00 90.94 83 THR A N 1
ATOM 605 C CA . THR A 1 83 ? 15.418 -4.373 2.068 1.00 90.94 83 THR A CA 1
ATOM 606 C C . THR A 1 83 ? 14.609 -4.257 0.778 1.00 90.94 83 THR A C 1
ATOM 608 O O . THR A 1 83 ? 14.339 -3.160 0.294 1.00 90.94 83 THR A O 1
ATOM 611 N N . ILE A 1 84 ? 14.191 -5.401 0.229 1.00 94.75 84 ILE A N 1
ATOM 612 C CA . ILE A 1 84 ? 13.275 -5.452 -0.915 1.00 94.75 84 ILE A CA 1
ATOM 613 C C . ILE A 1 84 ? 11.853 -5.599 -0.381 1.00 94.75 84 ILE A C 1
ATOM 615 O O . ILE A 1 84 ? 11.474 -6.659 0.117 1.00 94.75 84 ILE A O 1
ATOM 619 N N . LEU A 1 85 ? 11.069 -4.534 -0.493 1.00 95.94 85 LEU A N 1
ATOM 620 C CA . LEU A 1 85 ? 9.705 -4.465 0.017 1.00 95.94 85 LEU A CA 1
ATOM 621 C C . LEU A 1 85 ? 8.733 -5.191 -0.931 1.00 95.94 85 LEU A C 1
ATOM 623 O O . LEU A 1 85 ? 8.813 -4.998 -2.147 1.00 95.94 85 LEU A O 1
ATOM 627 N N . PRO A 1 86 ? 7.795 -6.011 -0.430 1.00 97.50 86 PRO A N 1
ATOM 628 C CA . PRO A 1 86 ? 6.706 -6.504 -1.263 1.00 97.50 86 PRO A CA 1
ATOM 629 C C . PRO A 1 86 ? 5.802 -5.337 -1.671 1.00 97.50 86 PRO A C 1
ATOM 631 O O . PRO A 1 86 ? 5.396 -4.527 -0.834 1.00 97.50 86 PRO A O 1
ATOM 634 N N . ALA A 1 87 ? 5.474 -5.266 -2.956 1.00 98.25 87 ALA A N 1
ATOM 635 C CA . ALA A 1 87 ? 4.674 -4.193 -3.519 1.00 98.25 87 ALA A CA 1
ATOM 636 C C . ALA A 1 87 ? 3.520 -4.722 -4.370 1.00 98.25 87 ALA A C 1
ATOM 638 O O . ALA A 1 87 ? 3.626 -5.746 -5.053 1.00 98.25 87 ALA A O 1
ATOM 639 N N . LEU A 1 88 ? 2.424 -3.974 -4.343 1.00 98.81 88 LEU A N 1
ATOM 640 C CA . LEU A 1 88 ? 1.297 -4.124 -5.247 1.00 98.81 88 LEU A CA 1
ATOM 641 C C . LEU A 1 88 ? 1.328 -2.996 -6.272 1.00 98.81 88 LEU A C 1
ATOM 643 O O . LEU A 1 88 ? 1.537 -1.846 -5.901 1.00 98.81 88 LEU A O 1
ATOM 647 N N . MET A 1 89 ? 1.103 -3.317 -7.539 1.00 98.75 89 MET A N 1
ATOM 648 C CA . MET A 1 89 ? 1.085 -2.352 -8.640 1.00 98.75 89 MET A CA 1
ATOM 649 C C . MET A 1 89 ? -0.319 -2.275 -9.237 1.00 98.75 89 MET A C 1
ATOM 651 O O . MET A 1 89 ? -0.972 -3.305 -9.388 1.00 98.75 89 MET A O 1
ATOM 655 N N . THR A 1 90 ? -0.807 -1.085 -9.581 1.00 98.69 90 THR A N 1
ATOM 656 C CA . THR A 1 90 ? -2.087 -0.969 -10.298 1.00 98.69 90 THR A CA 1
ATOM 657 C C . THR A 1 90 ? -2.001 -1.571 -11.694 1.00 98.69 90 THR A C 1
ATOM 659 O O . THR A 1 90 ? -0.952 -1.536 -12.341 1.00 98.69 90 THR A O 1
ATOM 662 N N . GLN A 1 91 ? -3.118 -2.109 -12.183 1.00 98.19 91 GLN A N 1
ATOM 663 C CA . GLN A 1 91 ? -3.203 -2.662 -13.532 1.00 98.19 91 GLN A CA 1
ATOM 664 C C . GLN A 1 91 ? -2.793 -1.628 -14.587 1.00 98.19 91 GLN A C 1
ATOM 666 O O . GLN A 1 91 ? -1.988 -1.942 -15.460 1.00 98.19 91 GLN A O 1
ATOM 671 N N . ALA A 1 92 ? -3.264 -0.384 -14.449 1.00 97.75 92 ALA A N 1
ATOM 672 C CA . ALA A 1 92 ? -2.925 0.713 -15.354 1.00 97.75 92 ALA A CA 1
ATOM 673 C C . ALA A 1 92 ? -1.405 0.946 -15.455 1.00 97.75 92 ALA A C 1
ATOM 675 O O . ALA A 1 92 ? -0.864 1.070 -16.556 1.00 97.75 92 ALA A O 1
ATOM 676 N N . LEU A 1 93 ? -0.697 0.942 -14.319 1.00 98.38 93 LEU A N 1
ATOM 677 C CA . LEU A 1 93 ? 0.756 1.103 -14.306 1.00 98.38 93 LEU A CA 1
ATOM 678 C C . LEU A 1 93 ? 1.471 -0.118 -14.893 1.00 98.38 93 LEU A C 1
ATOM 680 O O . LEU A 1 93 ? 2.438 0.037 -15.639 1.00 98.38 93 LEU A O 1
ATOM 684 N N . ALA A 1 94 ? 0.995 -1.324 -14.576 1.00 98.44 94 ALA A N 1
ATOM 685 C CA . ALA A 1 94 ? 1.569 -2.567 -15.076 1.00 98.44 94 ALA A CA 1
ATOM 686 C C . ALA A 1 94 ? 1.480 -2.662 -16.604 1.00 98.44 94 ALA A C 1
ATOM 688 O O . ALA A 1 94 ? 2.485 -2.938 -17.251 1.00 98.44 94 ALA A O 1
ATOM 689 N N . GLU A 1 95 ? 0.315 -2.368 -17.185 1.00 97.19 95 GLU A N 1
ATOM 690 C CA . GLU A 1 95 ? 0.102 -2.366 -18.637 1.00 97.19 95 GLU A CA 1
ATOM 691 C C . GLU A 1 95 ? 0.942 -1.294 -19.339 1.00 97.19 95 GLU A C 1
ATOM 693 O O . GLU A 1 95 ? 1.461 -1.521 -20.431 1.00 97.19 95 GLU A O 1
ATOM 698 N N . ARG A 1 96 ? 1.126 -0.135 -18.698 1.00 96.44 96 ARG A N 1
ATOM 699 C CA . ARG A 1 96 ? 1.949 0.952 -19.234 1.00 96.44 96 ARG A CA 1
ATOM 700 C C . ARG A 1 96 ? 3.439 0.612 -19.253 1.00 96.44 96 ARG A C 1
ATOM 702 O O . ARG A 1 96 ? 4.123 0.958 -20.213 1.00 96.44 96 ARG A O 1
ATOM 709 N N . LEU A 1 97 ? 3.944 -0.028 -18.199 1.00 97.06 97 LEU A N 1
ATOM 710 C CA . LEU A 1 97 ? 5.364 -0.376 -18.071 1.00 97.06 97 LEU A CA 1
ATOM 711 C C . LEU A 1 97 ? 5.729 -1.686 -18.777 1.00 97.06 97 LEU A C 1
ATOM 713 O O . LEU A 1 97 ? 6.851 -1.828 -19.260 1.00 97.06 97 LEU A O 1
ATOM 717 N N . TYR A 1 98 ? 4.794 -2.632 -18.842 1.00 97.12 98 TYR A N 1
ATOM 718 C CA . TYR A 1 98 ? 5.007 -3.986 -19.349 1.00 97.12 98 TYR A CA 1
ATOM 719 C C . TYR A 1 98 ? 3.869 -4.408 -20.300 1.00 97.12 98 TYR A C 1
ATOM 721 O O . TYR A 1 98 ? 3.188 -5.397 -20.046 1.00 97.12 98 TYR A O 1
ATOM 729 N N . PRO A 1 99 ? 3.651 -3.715 -21.435 1.00 95.31 99 PRO A N 1
ATOM 730 C CA . PRO A 1 99 ? 2.502 -3.961 -22.322 1.00 95.31 99 PRO A CA 1
ATOM 731 C C . PRO A 1 99 ? 2.473 -5.362 -22.957 1.00 95.31 99 PRO A C 1
ATOM 733 O O . PRO A 1 99 ? 1.439 -5.809 -23.455 1.00 95.31 99 PRO A O 1
ATOM 736 N N . HIS A 1 100 ? 3.612 -6.056 -22.974 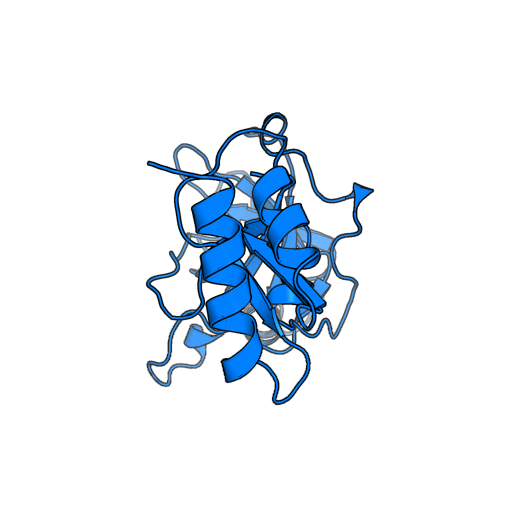1.00 94.56 100 HIS A N 1
ATOM 737 C CA . HIS A 1 100 ? 3.774 -7.383 -23.576 1.00 94.56 100 HIS A CA 1
ATOM 738 C C . HIS A 1 100 ? 4.390 -8.399 -22.609 1.00 94.56 100 HIS A C 1
ATOM 740 O O . HIS A 1 100 ? 4.756 -9.501 -23.013 1.00 94.56 100 HIS A O 1
ATOM 746 N N . GLU A 1 101 ? 4.528 -8.032 -21.336 1.00 94.75 101 GLU A N 1
ATOM 747 C CA . GLU A 1 101 ? 5.213 -8.833 -20.329 1.00 94.75 101 GLU A CA 1
ATOM 748 C C . GLU A 1 101 ? 4.480 -8.773 -18.989 1.00 94.75 101 GLU A C 1
ATOM 750 O O . GLU A 1 101 ? 3.578 -7.972 -18.774 1.00 94.75 101 GLU A O 1
ATOM 755 N N . THR A 1 102 ? 4.879 -9.630 -18.051 1.00 95.94 102 THR A N 1
ATOM 756 C CA . THR A 1 102 ? 4.354 -9.568 -16.688 1.00 95.94 102 THR A CA 1
ATOM 757 C C . THR A 1 102 ? 5.161 -8.594 -15.829 1.00 95.94 102 THR A C 1
ATOM 759 O O . THR A 1 102 ? 6.395 -8.642 -15.794 1.00 95.94 102 THR A O 1
ATOM 762 N N . ALA A 1 103 ? 4.452 -7.741 -15.088 1.00 97.81 103 ALA A N 1
ATOM 763 C CA . ALA A 1 103 ? 5.034 -6.933 -14.021 1.00 97.81 103 ALA A CA 1
ATOM 764 C C . ALA A 1 103 ? 5.318 -7.763 -12.753 1.00 97.81 103 ALA A C 1
ATOM 766 O O . ALA A 1 103 ? 6.176 -7.391 -11.954 1.00 97.81 103 ALA A O 1
ATOM 767 N N . LEU A 1 104 ? 4.630 -8.899 -12.555 1.00 98.56 104 LEU A N 1
ATOM 768 C CA . LEU A 1 104 ? 4.829 -9.757 -11.381 1.00 98.56 104 LEU A CA 1
ATOM 769 C C . LEU A 1 104 ? 6.261 -10.303 -11.331 1.00 98.56 104 LEU A C 1
ATOM 771 O O . LEU A 1 104 ? 6.807 -10.769 -12.328 1.00 98.56 104 LEU A O 1
ATOM 775 N N . GLY A 1 105 ? 6.859 -10.267 -10.143 1.00 98.31 105 GLY A N 1
ATOM 776 C CA . GLY A 1 105 ? 8.227 -10.704 -9.879 1.00 98.31 105 GLY A CA 1
ATOM 777 C C . GLY A 1 105 ? 9.304 -9.683 -10.251 1.00 98.31 105 GLY A C 1
ATOM 778 O O . GLY A 1 105 ? 10.454 -9.865 -9.852 1.00 98.31 105 GLY A O 1
ATOM 779 N N . ARG A 1 106 ? 8.962 -8.597 -10.960 1.00 98.12 106 ARG A N 1
ATOM 780 C CA . ARG A 1 106 ? 9.916 -7.529 -11.282 1.00 98.12 106 ARG A CA 1
ATOM 781 C C . ARG A 1 106 ? 10.364 -6.825 -10.004 1.00 98.12 106 ARG A C 1
ATOM 783 O O . ARG A 1 106 ? 9.556 -6.562 -9.110 1.00 98.12 106 ARG A O 1
ATOM 790 N N . VAL A 1 107 ? 11.661 -6.534 -9.932 1.00 97.44 107 VAL A N 1
ATOM 791 C CA . VAL A 1 107 ? 12.242 -5.681 -8.896 1.00 97.44 107 VAL A CA 1
ATOM 792 C C . VAL A 1 107 ? 12.394 -4.287 -9.479 1.00 97.44 107 VAL A C 1
ATOM 794 O O . VAL A 1 107 ? 12.951 -4.126 -10.563 1.00 97.44 107 VAL A O 1
ATOM 797 N N . LEU A 1 108 ? 11.858 -3.306 -8.770 1.00 96.75 108 LEU A N 1
ATOM 798 C CA . LEU A 1 108 ? 11.897 -1.899 -9.122 1.00 96.75 108 LEU A CA 1
ATOM 799 C C . LEU A 1 108 ? 12.564 -1.123 -8.002 1.00 96.75 108 LEU A C 1
ATOM 801 O O . LEU A 1 108 ? 12.586 -1.546 -6.843 1.00 96.75 108 LEU A O 1
ATOM 805 N N . TYR A 1 109 ? 13.089 0.032 -8.363 1.00 94.50 109 TYR A N 1
ATOM 806 C CA . TYR A 1 109 ? 13.860 0.865 -7.466 1.00 94.50 109 TYR A CA 1
ATOM 807 C C . TYR A 1 109 ? 13.252 2.257 -7.438 1.00 94.50 109 TYR A C 1
ATOM 809 O O . TYR A 1 109 ? 12.800 2.761 -8.465 1.00 94.50 109 TYR A O 1
ATOM 817 N N . SER A 1 110 ? 13.232 2.862 -6.257 1.00 90.31 110 SER A N 1
ATOM 818 C CA . SER A 1 110 ? 12.828 4.248 -6.058 1.00 90.31 110 SER A CA 1
ATOM 819 C C . SER A 1 110 ? 13.967 5.009 -5.386 1.00 90.31 110 SER A C 1
ATOM 821 O O . SER A 1 110 ? 14.528 4.532 -4.398 1.00 90.31 110 SER A O 1
ATOM 823 N N . GLY A 1 111 ? 14.358 6.142 -5.976 1.00 74.75 111 GLY A N 1
ATOM 824 C CA . GLY A 1 111 ? 15.599 6.861 -5.658 1.00 74.75 111 GLY A CA 1
ATOM 825 C C . GLY A 1 111 ? 15.461 8.055 -4.710 1.00 74.75 111 GLY A C 1
ATOM 826 O O . GLY A 1 111 ? 14.389 8.643 -4.588 1.00 74.75 111 GLY A O 1
ATOM 827 N N . GLY A 1 112 ? 16.586 8.421 -4.077 1.00 61.56 112 GLY A N 1
ATOM 828 C CA . GLY A 1 112 ? 16.733 9.502 -3.089 1.00 61.56 112 GLY A CA 1
ATOM 829 C C . GLY A 1 112 ? 17.493 9.049 -1.831 1.00 61.56 112 GLY A C 1
ATOM 830 O O . GLY A 1 112 ? 17.790 7.865 -1.668 1.00 61.56 112 GLY A O 1
ATOM 831 N N . GLU A 1 113 ? 17.806 9.975 -0.921 1.00 49.75 113 GLU A N 1
ATOM 832 C CA . GLU A 1 113 ? 18.204 9.614 0.447 1.00 49.75 113 GLU A CA 1
ATOM 833 C C . GLU A 1 113 ? 16.995 8.934 1.121 1.00 49.75 113 GLU A C 1
ATOM 835 O O . GLU A 1 113 ? 15.921 9.526 1.204 1.00 49.75 113 GLU A O 1
ATOM 840 N N . GLY A 1 114 ? 17.125 7.657 1.502 1.00 57.28 114 GLY A N 1
ATOM 841 C CA . GLY A 1 114 ? 15.982 6.832 1.930 1.00 57.28 114 GLY A CA 1
ATOM 842 C C . GLY A 1 114 ? 15.247 6.091 0.801 1.00 57.28 114 GLY A C 1
ATOM 843 O O . GLY A 1 114 ? 14.122 5.639 1.006 1.00 57.28 114 GLY A O 1
ATOM 844 N N . GLY A 1 115 ? 15.862 5.954 -0.381 1.00 74.88 115 GLY A N 1
ATOM 845 C CA . GLY A 1 115 ? 15.338 5.128 -1.472 1.00 74.88 115 GLY A CA 1
ATOM 846 C C . GLY A 1 115 ? 15.093 3.670 -1.061 1.00 74.88 115 GLY A C 1
ATOM 847 O O . GLY A 1 115 ? 15.756 3.134 -0.172 1.00 74.88 115 GLY A O 1
ATOM 848 N N . PHE A 1 116 ? 14.133 3.019 -1.715 1.00 85.75 116 PHE A N 1
ATOM 849 C CA . PHE A 1 116 ? 13.715 1.653 -1.401 1.00 85.75 116 PHE A CA 1
ATOM 850 C C . PHE A 1 116 ? 13.614 0.797 -2.662 1.00 85.75 116 PHE A C 1
ATOM 852 O O . PHE A 1 116 ? 13.230 1.257 -3.740 1.00 85.75 116 PHE A O 1
ATOM 859 N N . SER A 1 117 ? 13.967 -0.478 -2.505 1.00 94.19 117 SER A N 1
ATOM 860 C CA . SER A 1 117 ? 13.772 -1.504 -3.526 1.00 94.19 117 SER A CA 1
ATOM 861 C C . SER A 1 117 ? 12.445 -2.202 -3.276 1.00 94.19 117 SER A C 1
ATOM 863 O O . SER A 1 117 ? 12.071 -2.441 -2.127 1.00 94.19 117 SER A O 1
ATOM 865 N N . MET A 1 118 ? 11.736 -2.569 -4.335 1.00 96.50 118 MET A N 1
ATOM 866 C CA . MET A 1 118 ? 10.443 -3.229 -4.219 1.00 96.50 118 MET A CA 1
ATOM 867 C C . MET A 1 118 ? 10.298 -4.362 -5.223 1.00 96.50 118 MET A C 1
ATOM 869 O O . MET A 1 118 ? 10.759 -4.258 -6.354 1.00 96.50 118 MET A O 1
ATOM 873 N N . ARG A 1 119 ? 9.639 -5.446 -4.820 1.00 98.31 119 ARG A N 1
ATOM 874 C CA . ARG A 1 119 ? 9.295 -6.567 -5.695 1.00 98.31 119 ARG A CA 1
ATOM 875 C C . ARG A 1 119 ? 7.790 -6.614 -5.879 1.00 98.31 119 ARG A C 1
ATOM 877 O O . ARG A 1 119 ? 7.054 -6.690 -4.897 1.00 98.31 119 ARG A O 1
ATOM 884 N N . ILE A 1 120 ? 7.345 -6.596 -7.130 1.00 98.69 120 ILE A N 1
ATOM 885 C CA . ILE A 1 120 ? 5.920 -6.638 -7.453 1.00 98.69 120 ILE A CA 1
ATOM 886 C C . ILE A 1 120 ? 5.400 -8.056 -7.216 1.00 98.69 120 ILE A C 1
ATOM 888 O O . ILE A 1 120 ? 5.760 -8.983 -7.939 1.00 98.69 120 ILE A O 1
ATOM 892 N N . ILE A 1 121 ? 4.569 -8.238 -6.193 1.00 98.69 121 ILE A N 1
ATOM 893 C CA . ILE A 1 121 ? 3.997 -9.545 -5.818 1.00 98.69 121 ILE A CA 1
ATOM 894 C C . ILE A 1 121 ? 2.516 -9.677 -6.188 1.00 98.69 121 ILE A C 1
ATOM 896 O O . ILE A 1 121 ? 1.973 -10.781 -6.214 1.00 98.69 121 ILE A O 1
ATOM 900 N N . GLY A 1 122 ? 1.865 -8.562 -6.519 1.00 98.75 122 GLY A N 1
ATOM 901 C CA . GLY A 1 122 ? 0.466 -8.548 -6.917 1.00 98.75 122 GLY A CA 1
ATOM 902 C C . GLY A 1 122 ? 0.115 -7.352 -7.791 1.00 98.75 122 GLY A C 1
ATOM 903 O O . GLY A 1 122 ? 0.738 -6.293 -7.701 1.00 98.75 122 GLY A O 1
ATOM 904 N N . ILE A 1 123 ? -0.901 -7.539 -8.629 1.00 98.81 123 ILE A N 1
ATOM 905 C CA . ILE A 1 123 ? -1.524 -6.487 -9.433 1.00 98.81 123 ILE A CA 1
ATOM 906 C C . ILE A 1 123 ? -2.900 -6.191 -8.853 1.00 98.81 123 ILE A C 1
ATOM 908 O O . ILE A 1 123 ? -3.651 -7.119 -8.543 1.00 98.81 123 ILE A O 1
ATOM 912 N N . VAL A 1 124 ? -3.227 -4.913 -8.697 1.00 98.75 124 VAL A N 1
ATOM 913 C CA . VAL A 1 124 ? -4.509 -4.453 -8.153 1.00 98.75 124 VAL A CA 1
ATOM 914 C C . VAL A 1 124 ? -5.331 -3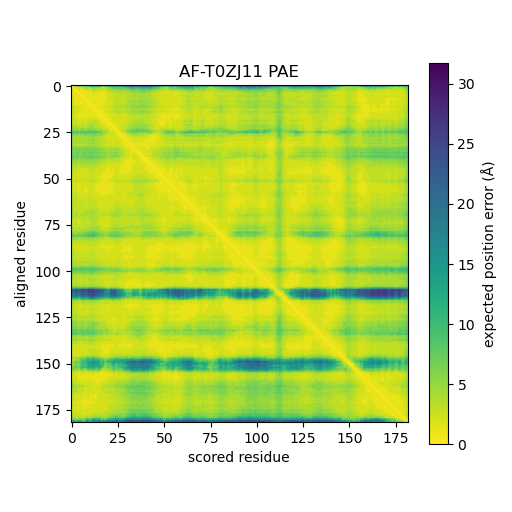.763 -9.226 1.00 98.75 124 VAL A C 1
ATOM 916 O O . VAL A 1 124 ? -4.773 -3.166 -10.139 1.00 98.75 124 VAL A O 1
ATOM 919 N N . ASP A 1 125 ? -6.650 -3.853 -9.089 1.00 98.06 125 ASP A N 1
ATOM 920 C CA . ASP A 1 125 ? -7.619 -3.301 -10.041 1.00 98.06 125 ASP A CA 1
ATOM 921 C C . ASP A 1 125 ? -7.407 -1.785 -10.220 1.00 98.06 125 ASP A C 1
ATOM 923 O O . ASP A 1 125 ? -6.947 -1.322 -11.259 1.00 98.06 125 ASP A O 1
ATOM 927 N N . HIS A 1 126 ? -7.607 -1.031 -9.134 1.00 96.62 126 HIS A N 1
ATOM 928 C CA . HIS A 1 126 ? -7.460 0.420 -9.096 1.00 96.62 126 HIS A CA 1
ATOM 929 C C . HIS A 1 126 ? -6.946 0.886 -7.733 1.00 96.62 126 HIS A C 1
ATOM 931 O O . HIS A 1 126 ? -7.313 0.336 -6.688 1.00 96.62 126 HIS A O 1
ATOM 937 N N . LEU A 1 127 ? -6.142 1.945 -7.746 1.00 97.31 127 LEU A N 1
ATOM 938 C CA . LEU A 1 127 ? -5.748 2.730 -6.585 1.00 97.31 127 LEU A CA 1
ATOM 939 C C . LEU A 1 127 ? -5.304 4.106 -7.078 1.00 97.31 127 LEU A C 1
ATOM 941 O O . LEU A 1 127 ? -4.173 4.280 -7.523 1.00 97.31 127 LEU A O 1
ATOM 945 N N . ARG A 1 128 ? -6.189 5.097 -6.977 1.00 95.50 128 ARG A N 1
ATOM 946 C CA . ARG A 1 128 ? -5.903 6.440 -7.480 1.00 95.50 128 ARG A CA 1
ATOM 947 C C . ARG A 1 128 ? -5.257 7.323 -6.424 1.00 95.50 128 ARG A C 1
ATOM 949 O O . ARG A 1 128 ? -5.778 7.438 -5.316 1.00 95.50 128 ARG A O 1
ATOM 956 N N . GLY A 1 129 ? -4.168 7.988 -6.796 1.00 94.06 129 GLY A N 1
ATOM 957 C CA . GLY A 1 129 ? -3.533 9.034 -5.990 1.00 94.06 129 GLY A CA 1
ATOM 958 C C . GLY A 1 129 ? -4.200 10.399 -6.137 1.00 94.06 129 GLY A C 1
ATOM 959 O O . GLY A 1 129 ? -4.184 11.195 -5.199 1.00 94.06 129 GLY A O 1
ATOM 960 N N . ALA A 1 130 ? -4.841 10.656 -7.282 1.00 94.19 130 ALA A N 1
ATOM 961 C CA . ALA A 1 130 ? -5.493 11.926 -7.592 1.00 94.19 130 ALA A CA 1
ATOM 962 C C . ALA A 1 130 ? -6.804 11.746 -8.380 1.00 94.19 130 ALA A C 1
ATOM 964 O O . ALA A 1 130 ? -7.161 10.646 -8.796 1.00 94.19 130 ALA A O 1
ATOM 965 N N . ILE A 1 131 ? -7.544 12.844 -8.568 1.00 92.38 131 ILE A N 1
ATOM 966 C CA . ILE A 1 131 ? -8.757 12.901 -9.401 1.00 92.38 131 ILE A CA 1
ATOM 967 C C . ILE A 1 131 ? -8.654 14.127 -10.314 1.00 92.38 131 ILE A C 1
ATOM 969 O O . ILE A 1 131 ? -9.374 15.111 -10.167 1.00 92.38 131 ILE A O 1
ATOM 973 N N . THR A 1 132 ? -7.695 14.091 -11.235 1.00 92.81 132 THR A N 1
ATOM 974 C CA . THR A 1 132 ? -7.475 15.141 -12.240 1.00 92.81 132 THR A CA 1
ATOM 975 C C . THR A 1 132 ? -8.104 14.807 -13.594 1.00 92.81 132 THR A C 1
ATOM 977 O O . THR A 1 132 ? -8.195 15.674 -14.460 1.00 92.81 132 THR A O 1
ATOM 980 N N . GLY A 1 133 ? -8.554 13.561 -13.775 1.00 91.44 133 GLY A N 1
ATOM 981 C CA . GLY A 1 133 ? -9.121 13.041 -15.018 1.00 91.44 133 GLY A CA 1
ATOM 982 C C . GLY A 1 133 ? -8.080 12.429 -15.958 1.00 91.44 133 GLY A C 1
ATOM 983 O O . GLY A 1 133 ? -8.427 12.030 -17.069 1.00 91.44 133 GLY A O 1
ATOM 984 N N . ARG A 1 134 ? -6.812 12.341 -15.541 1.00 91.88 134 ARG A N 1
ATOM 985 C CA . ARG A 1 134 ? -5.740 11.716 -16.327 1.00 91.88 134 ARG A CA 1
ATOM 986 C C . ARG A 1 134 ? -5.660 10.223 -16.026 1.00 91.88 134 ARG A C 1
ATOM 988 O O . ARG A 1 134 ? -5.871 9.809 -14.895 1.00 91.88 134 ARG A O 1
ATOM 995 N N . GLY A 1 135 ? -5.267 9.415 -17.013 1.00 88.88 135 GLY A N 1
ATOM 996 C CA . GLY A 1 135 ? -5.008 7.983 -16.788 1.00 88.88 135 GLY A CA 1
ATOM 997 C C . GLY A 1 135 ? -3.939 7.736 -15.714 1.00 88.88 135 GLY A C 1
ATOM 998 O O . GLY A 1 135 ? -4.065 6.812 -14.920 1.00 88.88 135 GLY A O 1
ATOM 999 N N . SER A 1 136 ? -2.956 8.637 -15.617 1.00 93.19 136 SER A N 1
ATOM 1000 C CA . SER A 1 136 ? -1.894 8.586 -14.608 1.00 93.19 136 SER A CA 1
ATOM 1001 C C . SER A 1 136 ? -2.366 8.818 -13.173 1.00 93.19 136 SER A C 1
ATOM 1003 O O . SER A 1 136 ? -1.591 8.629 -12.244 1.00 93.19 136 SER A O 1
ATOM 1005 N N . ASP A 1 137 ? -3.618 9.235 -12.964 1.00 95.25 137 ASP A N 1
ATOM 1006 C CA . ASP A 1 137 ? -4.199 9.336 -11.623 1.00 95.25 137 ASP A CA 1
ATOM 1007 C C . ASP A 1 137 ? -4.207 7.978 -10.902 1.00 95.25 137 ASP A C 1
ATOM 1009 O O . ASP A 1 137 ? -4.215 7.943 -9.674 1.00 95.25 137 ASP A O 1
ATOM 1013 N N . ASP A 1 138 ? -4.215 6.883 -11.669 1.00 96.06 138 ASP A N 1
ATOM 1014 C CA . ASP A 1 138 ? -4.228 5.496 -11.199 1.00 96.06 138 ASP A CA 1
ATOM 1015 C C . ASP A 1 138 ? -2.860 4.809 -11.315 1.00 96.06 138 ASP A C 1
ATOM 1017 O O . ASP A 1 138 ? -2.749 3.612 -11.070 1.00 96.06 138 ASP A O 1
ATOM 1021 N N . ASP A 1 139 ? -1.806 5.535 -11.699 1.00 97.38 139 ASP A N 1
ATOM 1022 C CA . ASP A 1 139 ? -0.445 5.003 -11.692 1.00 97.38 139 ASP A CA 1
ATOM 1023 C C . ASP A 1 139 ? 0.061 4.936 -10.249 1.00 97.38 139 ASP A C 1
ATOM 1025 O O . ASP A 1 139 ? 0.604 5.915 -9.734 1.00 97.38 139 ASP A O 1
ATOM 1029 N N . SER A 1 140 ? -0.110 3.788 -9.592 1.00 97.88 140 SER A N 1
ATOM 1030 C CA . SER A 1 140 ? 0.181 3.673 -8.166 1.00 97.88 140 SER A CA 1
ATOM 1031 C C . SER A 1 140 ? 0.858 2.367 -7.791 1.00 97.88 140 SER A C 1
ATOM 1033 O O . SER A 1 140 ? 0.667 1.314 -8.407 1.00 97.88 140 SER A O 1
ATOM 1035 N N . ILE A 1 141 ? 1.624 2.451 -6.711 1.00 97.88 141 ILE A N 1
ATOM 1036 C CA . ILE A 1 141 ? 2.235 1.326 -6.023 1.00 97.88 141 ILE A CA 1
ATOM 1037 C C . ILE A 1 141 ? 1.803 1.376 -4.558 1.00 97.88 141 ILE A C 1
ATOM 1039 O O . ILE A 1 141 ? 1.801 2.442 -3.952 1.00 97.88 141 ILE A O 1
ATOM 1043 N N . LEU A 1 142 ? 1.450 0.231 -3.978 1.00 98.12 142 LEU A N 1
ATOM 1044 C CA . LEU A 1 142 ? 1.148 0.096 -2.555 1.00 98.12 142 LEU A CA 1
ATOM 1045 C C . LEU A 1 142 ? 2.171 -0.813 -1.883 1.00 98.12 142 LEU A C 1
ATOM 1047 O O . LEU A 1 142 ? 2.408 -1.934 -2.333 1.00 98.12 142 LEU A O 1
ATOM 1051 N N . ILE A 1 143 ? 2.729 -0.342 -0.773 1.00 96.81 143 ILE A N 1
ATOM 1052 C CA . ILE A 1 143 ? 3.688 -1.061 0.063 1.00 96.81 143 ILE A CA 1
ATOM 1053 C C . ILE A 1 143 ? 3.147 -1.141 1.490 1.00 96.81 143 ILE A C 1
ATOM 1055 O O . ILE A 1 143 ? 2.502 -0.214 1.988 1.00 96.81 143 ILE A O 1
ATOM 1059 N N . GLN A 1 144 ? 3.424 -2.263 2.159 1.00 96.25 144 GLN A N 1
ATOM 1060 C CA . GLN A 1 144 ? 3.097 -2.443 3.567 1.00 96.25 144 GLN A CA 1
ATOM 1061 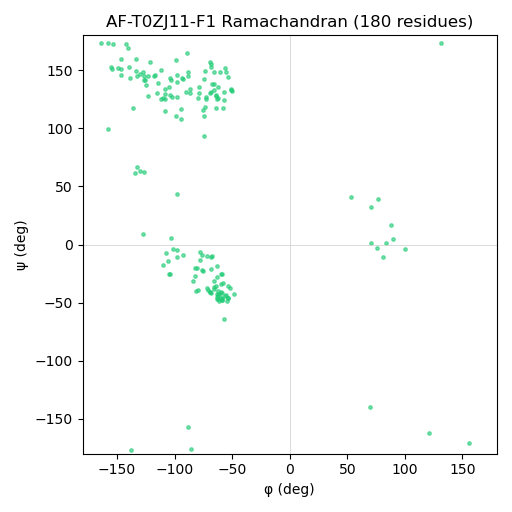C C . GLN A 1 144 ? 4.328 -2.661 4.438 1.00 96.25 144 GLN A C 1
ATOM 1063 O O . GLN A 1 144 ? 5.268 -3.344 4.041 1.00 96.25 144 GLN A O 1
ATOM 1068 N N . TYR A 1 145 ? 4.270 -2.145 5.662 1.00 95.12 145 TYR A N 1
ATOM 1069 C CA . TYR A 1 145 ? 5.247 -2.399 6.719 1.00 95.12 145 TYR A CA 1
ATOM 1070 C C . TYR A 1 145 ? 4.548 -2.722 8.043 1.00 95.12 145 TYR A C 1
ATOM 1072 O O . TYR A 1 145 ? 3.364 -2.434 8.230 1.00 95.12 145 TYR A O 1
ATOM 1080 N N . ARG A 1 146 ? 5.249 -3.368 8.974 1.00 94.62 146 ARG A N 1
ATOM 1081 C CA . ARG A 1 146 ? 4.713 -3.710 10.290 1.00 94.62 146 ARG A CA 1
ATOM 1082 C C . ARG A 1 146 ? 5.250 -2.749 11.331 1.00 94.62 146 ARG A C 1
ATOM 1084 O O . ARG A 1 146 ? 6.451 -2.568 11.477 1.00 94.62 146 ARG A O 1
ATOM 1091 N N . VAL A 1 147 ? 4.340 -2.146 12.078 1.00 92.00 147 VAL A N 1
ATOM 1092 C CA . VAL A 1 147 ? 4.685 -1.273 13.205 1.00 92.00 147 VAL A CA 1
ATOM 1093 C C . VAL A 1 147 ? 4.590 -2.048 14.508 1.00 92.00 147 VAL A C 1
ATOM 1095 O O . VAL A 1 147 ? 3.712 -2.900 14.664 1.00 92.00 147 VAL A O 1
ATOM 1098 N N . GLY A 1 148 ? 5.467 -1.724 15.453 1.00 84.50 148 GLY A N 1
ATOM 1099 C CA . GLY A 1 148 ? 5.447 -2.264 16.808 1.00 84.50 148 GLY A CA 1
ATOM 1100 C C . GLY A 1 148 ? 4.569 -1.435 17.751 1.00 84.50 148 GLY A C 1
ATOM 1101 O O . GLY A 1 148 ? 3.650 -0.716 17.337 1.00 84.50 148 GLY A O 1
ATOM 1102 N N . ALA A 1 149 ? 4.846 -1.529 19.052 1.00 75.75 149 ALA A N 1
ATOM 1103 C CA . ALA A 1 149 ? 4.082 -0.841 20.094 1.00 75.75 149 ALA A CA 1
ATOM 1104 C C . ALA A 1 149 ? 4.302 0.685 20.140 1.00 75.75 149 ALA A C 1
ATOM 1106 O O . ALA A 1 149 ? 3.540 1.369 20.821 1.00 75.75 149 ALA A O 1
ATOM 1107 N N . GLN A 1 150 ? 5.285 1.226 19.408 1.00 72.19 150 GLN A N 1
ATOM 1108 C CA . GLN A 1 150 ? 5.595 2.657 19.372 1.00 72.19 150 GLN A CA 1
ATOM 1109 C C . GLN A 1 150 ? 4.367 3.502 19.030 1.00 72.19 150 GLN A C 1
ATOM 1111 O O . GLN A 1 150 ? 3.528 3.098 18.225 1.00 72.19 150 GLN A O 1
ATOM 1116 N N . ASN A 1 151 ? 4.238 4.694 19.611 1.00 67.19 151 ASN A N 1
ATOM 1117 C CA . ASN A 1 151 ? 3.178 5.621 19.222 1.00 67.19 151 ASN A CA 1
ATOM 1118 C C . ASN A 1 151 ? 3.455 6.150 17.810 1.00 67.19 151 ASN A C 1
ATOM 1120 O O . ASN A 1 151 ? 4.568 6.556 17.506 1.00 67.19 151 ASN A O 1
ATOM 1124 N N . LEU A 1 152 ? 2.437 6.094 16.946 1.00 73.75 152 LEU A N 1
ATOM 1125 C CA . LEU A 1 152 ? 2.503 6.677 15.605 1.00 73.75 152 LEU A CA 1
ATOM 1126 C C . LEU A 1 152 ? 1.690 7.961 15.670 1.00 73.75 152 LEU A C 1
ATOM 1128 O O . LEU A 1 152 ? 0.551 7.918 16.145 1.00 73.75 152 LEU A O 1
ATOM 1132 N N . GLY A 1 153 ? 2.274 9.069 15.227 1.00 69.12 153 GLY A N 1
ATOM 1133 C CA . GLY A 1 153 ? 1.541 10.305 14.972 1.00 69.12 153 GLY A CA 1
ATOM 1134 C C . GLY A 1 153 ? 1.003 10.306 13.544 1.00 69.12 153 GLY A C 1
ATOM 1135 O O . GLY A 1 153 ? 1.660 9.780 12.654 1.00 69.12 153 GLY A O 1
ATOM 1136 N N . GLY A 1 154 ? -0.183 10.876 13.327 1.00 78.06 154 GLY A N 1
ATOM 1137 C CA . GLY A 1 154 ? -0.808 10.985 12.004 1.00 78.06 154 GLY A CA 1
ATOM 1138 C C . GLY A 1 154 ? -2.177 10.311 11.915 1.00 78.06 154 GLY A C 1
ATOM 1139 O O . GLY A 1 154 ? -2.831 10.052 12.929 1.00 78.06 154 GLY A O 1
ATOM 1140 N N . LEU A 1 155 ? -2.623 10.054 10.684 1.00 83.56 155 LEU A N 1
ATOM 1141 C CA . LEU A 1 155 ? -3.969 9.567 10.394 1.00 83.56 155 LEU A CA 1
ATOM 1142 C C . LEU A 1 155 ? -4.055 8.037 10.472 1.00 83.56 155 LEU A C 1
ATOM 1144 O O . LEU A 1 155 ? -3.279 7.302 9.864 1.00 83.56 155 LEU A O 1
ATOM 1148 N N . PHE A 1 156 ? -5.059 7.557 11.203 1.00 92.31 156 PHE A N 1
ATOM 1149 C CA . PHE A 1 156 ? -5.474 6.159 11.171 1.00 92.31 156 PHE A CA 1
ATOM 1150 C C . PHE A 1 156 ? -6.666 6.004 10.234 1.00 92.31 156 PHE A C 1
ATOM 1152 O O . PHE A 1 156 ? -7.599 6.806 10.253 1.00 92.31 156 PHE A O 1
ATOM 1159 N N . LEU A 1 157 ? -6.659 4.925 9.463 1.00 95.19 157 LEU A N 1
ATOM 1160 C CA . LEU A 1 157 ? -7.741 4.554 8.571 1.00 95.19 157 LEU A CA 1
ATOM 1161 C C . LEU A 1 157 ? -8.536 3.402 9.185 1.00 95.19 157 LEU A C 1
ATOM 1163 O O . LEU A 1 157 ? -7.968 2.483 9.784 1.00 95.19 157 LEU A O 1
ATOM 1167 N N . ILE A 1 158 ? -9.853 3.426 8.986 1.00 96.94 158 ILE A N 1
ATOM 1168 C CA . ILE A 1 158 ? -10.753 2.322 9.325 1.00 96.94 158 ILE A CA 1
ATOM 1169 C C . ILE A 1 158 ? -11.611 1.955 8.119 1.00 96.94 158 ILE A C 1
ATOM 1171 O O . ILE A 1 158 ? -12.020 2.815 7.342 1.00 96.94 158 ILE A O 1
ATOM 1175 N N . ARG A 1 159 ? -11.960 0.676 8.017 1.00 97.12 159 ARG A N 1
ATOM 1176 C CA . ARG A 1 159 ? -13.058 0.196 7.182 1.00 97.12 159 ARG A CA 1
ATOM 1177 C C . ARG A 1 159 ? -14.177 -0.269 8.090 1.00 97.12 159 ARG A C 1
ATOM 1179 O O . ARG A 1 159 ? -13.949 -1.104 8.964 1.00 97.12 159 ARG A O 1
ATOM 1186 N N . SER A 1 160 ? -15.381 0.249 7.882 1.00 97.62 160 SER A N 1
ATOM 1187 C CA . SER A 1 160 ? -16.569 -0.244 8.574 1.00 97.62 160 SER A CA 1
ATOM 1188 C C . SER A 1 160 ? -17.226 -1.387 7.800 1.00 97.62 160 SER A C 1
ATOM 1190 O O . SER A 1 160 ? -17.008 -1.552 6.599 1.00 97.62 160 SER A O 1
ATOM 1192 N N . GLN A 1 161 ? -18.115 -2.127 8.460 1.00 96.31 161 GLN A N 1
ATOM 1193 C CA . GLN A 1 161 ? -19.138 -2.897 7.757 1.00 96.31 161 GLN A CA 1
ATOM 1194 C C . GLN A 1 161 ? -19.953 -1.963 6.834 1.00 96.31 161 GLN A C 1
ATOM 1196 O O . GLN A 1 161 ? -20.125 -0.777 7.167 1.00 96.31 161 GLN A O 1
ATOM 1201 N N . PRO A 1 162 ? -20.453 -2.459 5.685 1.00 95.25 162 PRO A N 1
ATOM 1202 C CA . PRO A 1 162 ? -21.284 -1.667 4.781 1.00 95.25 162 PRO A CA 1
ATOM 1203 C C . PRO A 1 162 ? -22.447 -0.990 5.519 1.00 95.25 162 PRO A C 1
ATOM 1205 O O . PRO A 1 162 ? -23.110 -1.606 6.351 1.00 95.25 162 PRO A O 1
ATOM 1208 N N . GLY A 1 163 ? -22.661 0.302 5.258 1.00 96.31 163 GLY A N 1
ATOM 1209 C CA . GLY A 1 163 ? -23.734 1.093 5.875 1.00 96.31 163 GLY A CA 1
ATOM 1210 C C . GLY A 1 163 ? -23.502 1.527 7.330 1.00 96.31 163 GLY A C 1
ATOM 1211 O O . GLY A 1 163 ? -24.322 2.259 7.871 1.00 96.31 163 GLY A O 1
ATOM 1212 N N . GLN A 1 164 ? -22.397 1.135 7.978 1.00 96.81 164 GLN A N 1
ATOM 1213 C CA . GLN A 1 164 ? -22.184 1.430 9.404 1.00 96.81 164 GLN A CA 1
ATOM 1214 C C . GLN A 1 164 ? -21.235 2.595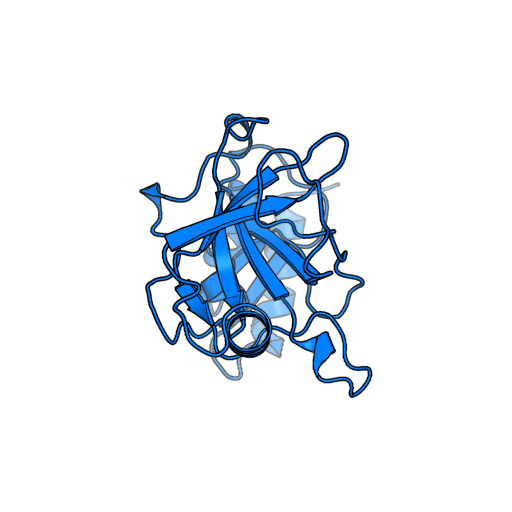 9.696 1.00 96.81 164 GLN A C 1
ATOM 1216 O O . GLN A 1 164 ? -21.077 2.954 10.863 1.00 96.81 164 GLN A O 1
ATOM 1221 N N . LEU A 1 165 ? -20.618 3.209 8.682 1.00 94.94 165 LEU A N 1
ATOM 1222 C CA . LEU A 1 165 ? -19.566 4.214 8.881 1.00 94.94 165 LEU A CA 1
ATOM 1223 C C . LEU A 1 165 ? -19.999 5.363 9.804 1.00 94.94 165 LEU A C 1
ATOM 1225 O O . LEU A 1 165 ? -19.274 5.681 10.743 1.00 94.94 165 LEU A O 1
ATOM 1229 N N . GLN A 1 166 ? -21.198 5.922 9.603 1.00 96.25 166 GLN A N 1
ATOM 1230 C CA . GLN A 1 166 ? -21.719 7.024 10.427 1.00 96.25 166 GLN A CA 1
ATOM 1231 C C . GLN A 1 166 ? -21.829 6.657 11.916 1.00 96.25 166 GLN A C 1
ATOM 1233 O O . GLN A 1 166 ? -21.594 7.493 12.782 1.00 96.25 166 GLN A O 1
ATOM 1238 N N . ARG A 1 167 ? -22.145 5.393 12.221 1.00 96.12 167 ARG A N 1
ATOM 1239 C CA . ARG A 1 167 ? -22.218 4.874 13.593 1.00 96.12 167 ARG A CA 1
ATOM 1240 C C . ARG A 1 167 ? -20.830 4.553 14.154 1.00 96.12 167 ARG A C 1
ATOM 1242 O O . ARG A 1 167 ? -20.577 4.762 15.335 1.00 96.12 167 ARG A O 1
ATOM 1249 N N . VAL A 1 168 ? -19.949 3.997 13.324 1.00 97.00 168 VAL A N 1
ATOM 1250 C CA . VAL A 1 168 ? -18.656 3.430 13.739 1.00 97.00 168 VAL A CA 1
ATOM 1251 C C . VAL A 1 168 ? -17.585 4.501 13.919 1.00 97.00 168 VAL A C 1
ATOM 1253 O O . VAL A 1 168 ? -16.825 4.438 14.884 1.00 97.00 168 VAL A O 1
ATOM 1256 N N . LEU A 1 169 ? -17.533 5.499 13.036 1.00 96.12 169 LEU A N 1
ATOM 1257 C CA . LEU A 1 169 ? -16.519 6.551 13.064 1.00 96.12 169 LEU A CA 1
ATOM 1258 C C . LEU A 1 169 ? -16.429 7.296 14.415 1.00 96.12 169 LEU A C 1
ATOM 1260 O O . LEU A 1 169 ? -15.323 7.374 14.954 1.00 96.12 169 LEU A O 1
ATOM 1264 N N . PRO A 1 170 ? -17.531 7.778 15.033 1.00 96.81 170 PRO A N 1
ATOM 1265 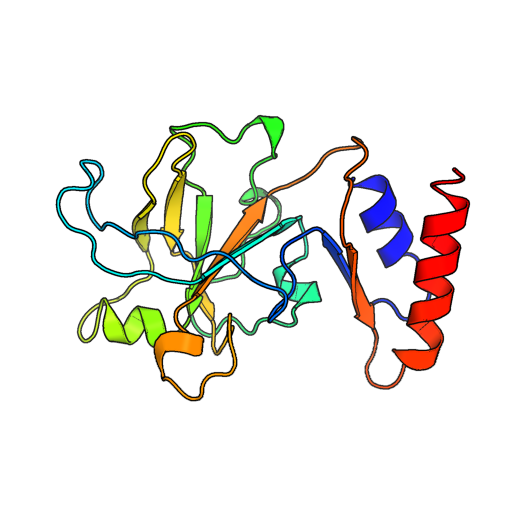C CA . PRO A 1 170 ? -17.442 8.436 16.340 1.00 96.81 170 PRO A CA 1
ATOM 1266 C C . PRO A 1 170 ? -16.993 7.484 17.461 1.00 96.81 170 PRO A C 1
ATOM 1268 O O . PRO A 1 170 ? -16.307 7.910 18.390 1.00 96.81 170 PRO A O 1
ATOM 1271 N N . LEU A 1 171 ? -17.328 6.190 17.381 1.00 96.94 171 LEU A N 1
ATOM 1272 C CA . LEU A 1 171 ? -16.874 5.187 18.353 1.00 96.94 171 LEU A CA 1
ATOM 1273 C C . LEU A 1 171 ? -15.368 4.937 18.237 1.00 96.94 171 LEU A C 1
ATOM 1275 O O . LEU A 1 171 ? -14.679 4.865 19.253 1.00 96.94 171 LEU A O 1
ATOM 1279 N N . ALA A 1 172 ? -14.858 4.851 17.007 1.00 95.94 172 ALA A N 1
ATOM 1280 C CA . ALA A 1 172 ? -13.434 4.721 16.727 1.00 95.94 172 ALA A CA 1
ATOM 1281 C C . ALA A 1 172 ? -12.641 5.942 17.207 1.00 95.94 172 ALA A C 1
ATOM 1283 O O . ALA A 1 172 ? -11.636 5.784 17.901 1.00 95.94 172 ALA A O 1
ATOM 1284 N N . ALA A 1 173 ? -13.137 7.150 16.927 1.00 94.00 173 ALA A N 1
ATOM 1285 C CA . ALA A 1 173 ? -12.536 8.386 17.417 1.00 94.00 173 ALA A CA 1
ATOM 1286 C C . ALA A 1 173 ? -12.490 8.423 18.955 1.00 94.00 173 ALA A C 1
ATOM 1288 O O . ALA A 1 173 ? -11.440 8.690 19.537 1.00 94.00 173 ALA A O 1
ATOM 1289 N N . LYS A 1 174 ? -13.596 8.070 19.627 1.00 94.56 174 LYS A N 1
ATOM 1290 C CA . LYS A 1 174 ? -13.659 8.005 21.095 1.00 94.56 174 LYS A CA 1
ATOM 1291 C C . LYS A 1 174 ? -12.694 6.969 21.679 1.00 94.56 174 LYS A C 1
ATOM 1293 O O . LYS A 1 174 ? -12.085 7.224 22.718 1.00 94.56 174 LYS A O 1
ATOM 1298 N N . ALA A 1 175 ? -12.552 5.808 21.038 1.00 93.38 175 ALA A N 1
ATOM 1299 C CA . ALA A 1 175 ? -11.606 4.782 21.467 1.00 93.38 175 ALA A CA 1
ATOM 1300 C C . ALA A 1 175 ? -10.163 5.309 21.408 1.00 93.38 175 ALA A C 1
ATOM 1302 O O . ALA A 1 175 ? -9.453 5.232 22.410 1.00 93.38 175 ALA A O 1
ATOM 1303 N N . LEU A 1 176 ? -9.765 5.923 20.286 1.00 91.00 176 LEU A N 1
ATOM 1304 C CA . LEU A 1 176 ? -8.439 6.531 20.141 1.00 91.00 176 LEU A CA 1
ATOM 1305 C C . LEU A 1 176 ? -8.183 7.638 21.166 1.00 91.00 176 LEU A C 1
ATOM 1307 O O . LEU A 1 176 ? -7.127 7.626 21.793 1.00 91.00 176 LEU A O 1
ATOM 1311 N N . GLN A 1 177 ? -9.140 8.546 21.378 1.00 90.62 177 GLN A N 1
ATOM 1312 C CA . GLN A 1 177 ? -9.019 9.624 22.368 1.00 90.62 177 GLN A CA 1
ATOM 1313 C C . GLN A 1 177 ? -8.809 9.081 23.785 1.00 90.62 177 GLN A C 1
ATOM 1315 O O . GLN A 1 177 ? -7.974 9.586 24.525 1.00 90.62 177 GLN A O 1
ATOM 1320 N N . LYS A 1 178 ? -9.526 8.015 24.163 1.00 89.94 178 LYS A N 1
ATOM 1321 C CA . LYS A 1 178 ? -9.371 7.392 25.484 1.00 89.94 178 LYS A CA 1
ATOM 1322 C C . LYS A 1 178 ? -7.988 6.760 25.677 1.00 89.94 178 LYS A C 1
ATOM 1324 O O . LYS A 1 178 ? -7.480 6.767 26.793 1.00 89.94 178 LYS A O 1
ATOM 1329 N N . ALA A 1 179 ? -7.416 6.172 24.627 1.00 87.12 179 ALA A N 1
ATOM 1330 C CA . ALA A 1 179 ? -6.106 5.523 24.692 1.00 87.12 179 ALA A CA 1
ATOM 1331 C C . ALA A 1 179 ? -4.930 6.500 24.562 1.00 87.12 179 ALA A C 1
ATOM 1333 O O . ALA A 1 179 ? -3.823 6.172 24.976 1.00 87.12 179 ALA A O 1
ATOM 1334 N N . ASN A 1 180 ? -5.174 7.686 24.004 1.00 83.50 180 ASN A N 1
ATOM 1335 C CA . ASN A 1 180 ? -4.183 8.738 23.817 1.00 83.50 180 ASN A CA 1
ATOM 1336 C C . ASN A 1 180 ? -4.727 10.040 24.434 1.00 83.50 180 ASN A C 1
ATOM 1338 O O . ASN A 1 180 ? -5.002 10.988 23.692 1.00 83.50 180 ASN A O 1
ATOM 1342 N N . PRO A 1 181 ? -4.967 10.076 25.762 1.00 71.88 181 PRO A N 1
ATOM 1343 C CA . PRO A 1 181 ? -5.317 11.322 26.423 1.00 71.88 181 PRO A CA 1
ATOM 1344 C C . PRO A 1 181 ? -4.119 12.264 26.269 1.00 71.88 181 PRO A C 1
ATOM 1346 O O . PRO A 1 181 ? -2.991 11.867 26.562 1.00 71.88 181 PRO A O 1
ATOM 1349 N N . GLY A 1 182 ? -4.360 13.458 25.728 1.00 61.97 182 GLY A N 1
ATOM 1350 C CA . GLY A 1 182 ? -3.367 14.532 25.755 1.00 61.97 182 GLY A CA 1
ATOM 1351 C C . GLY A 1 182 ? -2.985 14.880 27.185 1.00 61.97 182 GLY A C 1
ATOM 1352 O O . GLY A 1 182 ? -3.894 14.844 28.047 1.00 61.97 182 GLY A O 1
#